Protein AF-0000000084378272 (afdb_homodimer)

pLDDT: mean 93.98, std 12.35, range [33.19, 99.0]

Structure (mmCIF, N/CA/C/O backbone):
data_AF-0000000084378272-model_v1
#
loop_
_entity.id
_entity.type
_entity.pdbx_description
1 polymer 'Acyl-coenzyme A thioesterase THEM4'
#
loop_
_atom_site.group_PDB
_atom_site.id
_atom_site.type_symbol
_atom_site.label_atom_id
_atom_site.label_alt_id
_atom_site.label_comp_id
_atom_site.label_asym_id
_atom_site.label_entity_id
_atom_site.label_seq_id
_atom_site.pdbx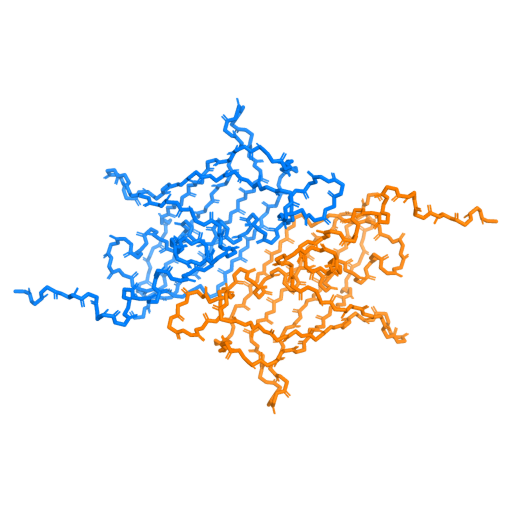_PDB_ins_code
_atom_site.Cartn_x
_atom_site.Cartn_y
_atom_site.Cartn_z
_atom_site.occupancy
_atom_site.B_iso_or_equiv
_atom_site.auth_seq_id
_atom_site.auth_comp_id
_atom_site.auth_asym_id
_atom_site.auth_atom_id
_atom_site.pdbx_PDB_model_num
ATOM 1 N N . MET A 1 1 ? 10.234 32.5 18.344 1 33.19 1 MET A N 1
ATOM 2 C CA . MET A 1 1 ? 9.984 31.062 18.188 1 33.19 1 MET A CA 1
ATOM 3 C C . MET A 1 1 ? 10.438 30.578 16.812 1 33.19 1 MET A C 1
ATOM 5 O O . MET A 1 1 ? 9.969 31.078 15.789 1 33.19 1 MET A O 1
ATOM 9 N N . PRO A 1 2 ? 11.664 30.094 16.578 1 39 2 PRO A N 1
ATOM 10 C CA . PRO A 1 2 ? 12.203 29.953 15.227 1 39 2 PRO A CA 1
ATOM 11 C C . PRO A 1 2 ? 11.242 29.25 14.281 1 39 2 PRO A C 1
ATOM 13 O O . PRO A 1 2 ? 10.477 28.391 14.711 1 39 2 PRO A O 1
ATOM 16 N N . GLU A 1 3 ? 10.594 29.844 13.367 1 40.62 3 GLU A N 1
ATOM 17 C CA . GLU A 1 3 ? 9.734 29.328 12.297 1 40.62 3 GLU A CA 1
ATOM 18 C C . GLU A 1 3 ? 10.297 28.031 11.711 1 40.62 3 GLU A C 1
ATOM 20 O O . GLU A 1 3 ? 11.43 28 11.227 1 40.62 3 GLU A O 1
ATOM 25 N N . GLN A 1 4 ? 10.242 26.859 12.375 1 45.69 4 GLN A N 1
ATOM 26 C CA . GLN A 1 4 ? 10.703 25.562 11.891 1 45.69 4 GLN A CA 1
ATOM 27 C C . GLN A 1 4 ? 10.5 25.438 10.383 1 45.69 4 GLN A C 1
ATOM 29 O O . GLN A 1 4 ? 9.383 25.156 9.93 1 45.69 4 GLN A O 1
ATOM 34 N N . THR A 1 5 ? 10.953 26.328 9.648 1 49.53 5 THR A N 1
ATOM 35 C CA . THR A 1 5 ? 10.93 26.375 8.188 1 49.53 5 THR A CA 1
ATOM 36 C C . THR A 1 5 ? 11.344 25.031 7.598 1 49.53 5 THR A C 1
ATOM 38 O O . THR A 1 5 ? 12.391 24.484 7.961 1 49.53 5 THR A O 1
ATOM 41 N N . SER A 1 6 ? 10.43 24.203 7.238 1 62.03 6 SER A N 1
ATOM 42 C CA . SER A 1 6 ? 10.828 23.016 6.48 1 62.03 6 SER A CA 1
ATOM 43 C C . SER A 1 6 ? 12.016 23.312 5.574 1 62.03 6 SER A C 1
ATOM 45 O O . SER A 1 6 ? 12.039 24.344 4.891 1 62.03 6 SER A O 1
ATOM 47 N N . SER A 1 7 ? 13.281 22.766 5.895 1 66.19 7 SER A N 1
ATOM 48 C CA . SER A 1 7 ? 14.438 22.906 5.016 1 66.19 7 SER A CA 1
ATOM 49 C C . SER A 1 7 ? 14.047 22.734 3.553 1 66.19 7 SER A C 1
ATOM 51 O O . SER A 1 7 ? 13.023 22.109 3.248 1 66.19 7 SER A O 1
ATOM 53 N N . ALA A 1 8 ? 14.516 23.594 2.631 1 66.75 8 ALA A N 1
ATOM 54 C CA . ALA A 1 8 ? 14.344 23.438 1.189 1 66.75 8 ALA A CA 1
ATOM 55 C C . ALA A 1 8 ? 14.328 21.953 0.801 1 66.75 8 ALA A C 1
ATOM 57 O O . ALA A 1 8 ? 13.578 21.547 -0.088 1 66.75 8 ALA A O 1
ATOM 58 N N . GLU A 1 9 ? 15.062 21.25 1.537 1 70.06 9 GLU A N 1
ATOM 59 C CA . GLU A 1 9 ? 15.164 19.812 1.259 1 70.06 9 GLU A CA 1
ATOM 60 C C . GLU A 1 9 ? 13.883 19.094 1.645 1 70.06 9 GLU A C 1
ATOM 62 O O . GLU A 1 9 ? 13.43 18.188 0.93 1 70.06 9 GLU A O 1
ATOM 67 N N . GLU A 1 10 ? 13.305 19.531 2.697 1 72.25 10 GLU A N 1
ATOM 68 C CA . GLU A 1 10 ? 12.062 18.906 3.15 1 72.25 10 GLU A CA 1
ATOM 69 C C . GLU A 1 10 ? 10.914 19.234 2.205 1 72.25 10 GLU A C 1
ATOM 71 O O . GLU A 1 10 ? 10.094 18.359 1.898 1 72.25 10 GLU A O 1
ATOM 76 N N . ILE A 1 11 ? 10.922 20.391 1.736 1 72.31 11 ILE A N 1
ATOM 77 C CA . ILE A 1 11 ? 9.891 20.828 0.802 1 72.31 11 ILE A CA 1
ATOM 78 C C . ILE A 1 11 ? 10.008 20.031 -0.497 1 72.31 11 ILE A C 1
ATOM 80 O O . ILE A 1 11 ? 9 19.562 -1.034 1 72.31 11 ILE A O 1
ATOM 84 N N . GLU A 1 12 ? 11.211 19.953 -0.945 1 75.81 12 GLU A N 1
ATOM 85 C CA . GLU A 1 12 ? 11.438 19.219 -2.182 1 75.81 12 GLU A CA 1
ATOM 86 C C . GLU A 1 12 ? 11.031 17.75 -2.029 1 75.81 12 GLU A C 1
ATOM 88 O O . GLU A 1 12 ? 10.453 17.156 -2.945 1 75.81 12 GLU A O 1
ATOM 93 N N . ALA A 1 13 ? 11.32 17.297 -0.836 1 73.69 13 ALA A N 1
ATOM 94 C CA . ALA A 1 13 ? 11.008 15.883 -0.598 1 73.69 13 ALA A CA 1
ATOM 95 C C . ALA A 1 13 ? 9.5 15.641 -0.64 1 73.69 13 ALA A C 1
ATOM 97 O O . ALA A 1 13 ? 9.039 14.672 -1.242 1 73.69 13 ALA A O 1
ATOM 98 N N . VAL A 1 14 ? 8.797 16.516 -0.132 1 82.38 14 VAL A N 1
ATOM 99 C CA . VAL A 1 14 ? 7.348 16.359 -0.07 1 82.38 14 VAL A CA 1
ATOM 100 C C . VAL A 1 14 ? 6.742 16.562 -1.459 1 82.38 14 VAL A C 1
ATOM 102 O O . VAL A 1 14 ? 5.742 15.93 -1.807 1 82.38 14 VAL A O 1
ATOM 105 N N . ARG A 1 15 ? 7.418 17.297 -2.293 1 92.19 15 ARG A N 1
ATOM 106 C CA . ARG A 1 15 ? 6.898 17.609 -3.617 1 92.19 15 ARG A CA 1
ATOM 107 C C . ARG A 1 15 ? 6.992 16.406 -4.551 1 92.19 15 ARG A C 1
ATOM 109 O O . ARG A 1 15 ? 6.336 16.375 -5.594 1 92.19 15 ARG A O 1
ATOM 116 N N . HIS A 1 16 ? 7.777 15.422 -4.195 1 95.06 16 HIS A N 1
ATOM 117 C CA . HIS A 1 16 ? 7.957 14.266 -5.062 1 95.06 16 HIS A CA 1
ATOM 118 C C . HIS A 1 16 ? 7.387 13 -4.422 1 95.06 16 HIS A C 1
ATOM 120 O O . HIS A 1 16 ? 7.527 11.906 -4.969 1 95.06 16 HIS A O 1
ATOM 126 N N . CYS A 1 17 ? 6.746 13.203 -3.295 1 97.12 17 CYS A N 1
ATOM 127 C CA . CYS A 1 17 ? 6.117 12.055 -2.645 1 97.12 17 CYS A CA 1
ATOM 128 C C . CYS A 1 17 ? 5.188 11.328 -3.607 1 97.12 17 CYS A C 1
ATOM 130 O O . CYS A 1 17 ? 4.406 11.961 -4.32 1 97.12 17 CYS A O 1
ATOM 132 N N . PHE A 1 18 ? 5.223 10.047 -3.586 1 98.31 18 PHE A N 1
ATOM 133 C CA . PHE A 1 18 ? 4.398 9.25 -4.488 1 98.31 18 PHE A CA 1
ATOM 134 C C . PHE A 1 18 ? 2.916 9.516 -4.238 1 98.31 18 PHE A C 1
ATOM 136 O O . PHE A 1 18 ? 2.123 9.562 -5.184 1 98.31 18 PHE A O 1
ATOM 143 N N . ALA A 1 19 ? 2.492 9.695 -2.992 1 98.31 19 ALA A N 1
ATOM 144 C CA . ALA A 1 19 ? 1.078 9.789 -2.637 1 98.31 19 ALA A CA 1
ATOM 145 C C . ALA A 1 19 ? 0.547 11.203 -2.885 1 98.31 19 ALA A C 1
ATOM 147 O O . ALA A 1 19 ? -0.477 11.375 -3.549 1 98.31 19 ALA A O 1
ATOM 148 N N . CYS A 1 20 ? 1.303 12.219 -2.469 1 97.56 20 CYS A N 1
ATOM 149 C CA . CYS A 1 20 ? 0.703 13.547 -2.457 1 97.56 20 CYS A CA 1
ATOM 150 C C . CYS A 1 20 ? 1.562 14.539 -3.23 1 97.56 20 CYS A C 1
ATOM 152 O O . CYS A 1 20 ? 1.152 15.68 -3.451 1 97.56 20 CYS A O 1
ATOM 154 N N . GLY A 1 21 ? 2.725 14.148 -3.668 1 96.81 21 GLY A N 1
ATOM 155 C CA . GLY A 1 21 ? 3.627 15.078 -4.324 1 96.81 21 GLY A CA 1
ATOM 156 C C . GLY A 1 21 ? 3.107 15.57 -5.66 1 96.81 21 GLY A C 1
ATOM 157 O O . GLY A 1 21 ? 2.816 14.773 -6.551 1 96.81 21 GLY A O 1
ATOM 158 N N . VAL A 1 22 ? 3.121 16.828 -5.816 1 95.75 22 VAL A N 1
ATOM 159 C CA . VAL A 1 22 ? 2.535 17.438 -7.008 1 95.75 22 VAL A CA 1
ATOM 160 C C . VAL A 1 22 ? 3.48 17.266 -8.195 1 95.75 22 VAL A C 1
ATOM 162 O O . VAL A 1 22 ? 3.047 17.297 -9.352 1 95.75 22 VAL A O 1
ATOM 165 N N . ASP A 1 23 ? 4.738 17 -7.945 1 96.31 23 ASP A N 1
ATOM 166 C CA . ASP A 1 23 ? 5.73 16.953 -9.016 1 96.31 23 ASP A CA 1
ATOM 167 C C . ASP A 1 23 ? 6.109 15.508 -9.352 1 96.31 23 ASP A C 1
ATOM 169 O O . ASP A 1 23 ? 6.93 15.266 -10.234 1 96.31 23 ASP A O 1
ATOM 173 N N . ASN A 1 24 ? 5.551 14.555 -8.68 1 97.69 24 ASN A N 1
ATOM 174 C CA . ASN A 1 24 ? 5.801 13.156 -9.008 1 97.69 24 ASN A CA 1
ATOM 175 C C . ASN A 1 24 ? 5.082 12.75 -10.289 1 97.69 24 ASN A C 1
ATOM 177 O O . ASN A 1 24 ? 3.854 12.781 -10.359 1 97.69 24 ASN A O 1
ATOM 181 N N . PRO A 1 25 ? 5.766 12.281 -11.281 1 97.5 25 PRO A N 1
ATOM 182 C CA . PRO A 1 25 ? 5.117 12.062 -12.578 1 97.5 25 PRO A CA 1
ATOM 183 C C . PRO A 1 25 ? 4.133 10.898 -12.555 1 97.5 25 PRO A C 1
ATOM 185 O O . PRO A 1 25 ? 3.232 10.828 -13.398 1 97.5 25 PRO A O 1
ATOM 188 N N . ILE A 1 26 ? 4.297 10.078 -11.625 1 98.12 26 ILE A N 1
ATOM 189 C CA . ILE A 1 26 ? 3.412 8.922 -11.617 1 98.12 26 ILE A CA 1
ATOM 190 C C . ILE A 1 26 ? 2.635 8.875 -10.297 1 98.12 26 ILE A C 1
ATOM 192 O O . ILE A 1 26 ? 2.053 7.844 -9.953 1 98.12 26 ILE A O 1
ATOM 196 N N . GLY A 1 27 ? 2.732 9.922 -9.5 1 98.38 27 GLY A N 1
ATOM 197 C CA . GLY A 1 27 ? 2.154 9.938 -8.164 1 98.38 27 GLY A CA 1
ATOM 198 C C . GLY A 1 27 ? 0.638 9.977 -8.172 1 98.38 27 GLY A C 1
ATOM 199 O O . GLY A 1 27 ? 0.021 10.141 -9.227 1 98.38 27 GLY A O 1
ATOM 200 N N . LEU A 1 28 ? 0.062 9.836 -7 1 98.69 28 LEU A N 1
ATOM 201 C CA . LEU A 1 28 ? -1.387 9.875 -6.832 1 98.69 28 LEU A CA 1
ATOM 202 C C . LEU A 1 28 ? -1.886 11.312 -6.73 1 98.69 28 LEU A C 1
ATOM 204 O O . LEU A 1 28 ? -3.072 11.578 -6.93 1 98.69 28 LEU A O 1
ATOM 208 N N . HIS A 1 29 ? -1.069 12.234 -6.297 1 98.44 29 HIS A N 1
ATOM 209 C CA . HIS A 1 29 ? -1.346 13.664 -6.254 1 98.44 29 HIS A CA 1
ATOM 210 C C . HIS A 1 29 ? -2.568 13.961 -5.395 1 98.44 29 HIS A C 1
ATOM 212 O O . HIS A 1 29 ? -3.414 14.781 -5.77 1 98.44 29 HIS A O 1
ATOM 218 N N . ILE A 1 30 ? -2.621 13.305 -4.223 1 98.69 30 ILE A N 1
ATOM 219 C CA . ILE A 1 30 ? -3.777 13.492 -3.354 1 98.69 30 ILE A CA 1
ATOM 220 C C . ILE A 1 30 ? -3.596 14.758 -2.516 1 98.69 30 ILE A C 1
ATOM 222 O O . ILE A 1 30 ? -2.639 14.859 -1.744 1 98.69 30 ILE A O 1
ATOM 226 N N . PRO A 1 31 ? -4.5 15.656 -2.604 1 98.12 31 PRO A N 1
ATOM 227 C CA . PRO A 1 31 ? -4.461 16.812 -1.716 1 98.12 31 PRO A CA 1
ATOM 228 C C . PRO A 1 31 ? -5.047 16.531 -0.336 1 98.12 31 PRO A C 1
ATOM 230 O O . PRO A 1 31 ? -6.16 16 -0.233 1 98.12 31 PRO A O 1
ATOM 233 N N . PHE A 1 32 ? -4.293 16.828 0.698 1 98.25 32 PHE A N 1
ATOM 234 C CA . PHE A 1 32 ? -4.777 16.609 2.055 1 98.25 32 PHE A CA 1
ATOM 235 C C . PHE A 1 32 ? -4.953 17.938 2.791 1 98.25 32 PHE A C 1
ATOM 237 O O . PHE A 1 32 ? -4.219 18.891 2.543 1 98.25 32 PHE A O 1
ATOM 244 N N . ALA A 1 33 ? -5.93 17.922 3.678 1 98.62 33 ALA A N 1
ATOM 245 C CA . ALA A 1 33 ? -6.176 19.094 4.504 1 98.62 33 ALA A CA 1
ATOM 246 C C . ALA A 1 33 ? -6.715 18.703 5.875 1 98.62 33 ALA A C 1
ATOM 248 O O . ALA A 1 33 ? -7.375 17.672 6.016 1 98.62 33 ALA A O 1
ATOM 249 N N . LEU A 1 34 ? -6.516 19.562 6.82 1 98.31 34 LEU A N 1
ATOM 250 C CA . LEU A 1 34 ? -7.07 19.391 8.156 1 98.31 34 LEU A CA 1
ATOM 251 C C . LEU A 1 34 ? -8.359 20.188 8.32 1 98.31 34 LEU A C 1
ATOM 253 O O . LEU A 1 34 ? -8.492 21.281 7.766 1 98.31 34 LEU A O 1
ATOM 257 N N . ASP A 1 35 ? -9.211 19.594 9.094 1 97.06 35 ASP A N 1
ATOM 258 C CA . ASP A 1 35 ? -10.391 20.359 9.461 1 97.06 35 ASP A CA 1
ATOM 259 C C . ASP A 1 35 ? -10.25 20.953 10.859 1 97.06 35 ASP A C 1
ATOM 261 O O . ASP A 1 35 ? -9.164 20.922 11.438 1 97.06 35 ASP A O 1
ATOM 265 N N . ALA A 1 36 ? -11.312 21.547 11.344 1 95.56 36 ALA A N 1
ATOM 266 C CA . ALA A 1 36 ? -11.273 22.266 12.609 1 95.56 36 ALA A CA 1
ATOM 267 C C . ALA A 1 36 ? -11.062 21.312 13.781 1 95.56 36 ALA A C 1
ATOM 269 O O . ALA A 1 36 ? -10.625 21.719 14.859 1 95.56 36 ALA A O 1
ATOM 270 N N . ASP A 1 37 ? -11.359 20.047 13.586 1 96 37 ASP A N 1
ATOM 271 C CA . ASP A 1 37 ? -11.227 19.031 14.641 1 96 37 ASP A CA 1
ATOM 272 C C . ASP A 1 37 ? -9.945 18.234 14.469 1 96 37 ASP A C 1
ATOM 274 O O . ASP A 1 37 ? -9.797 17.156 15.055 1 96 37 ASP A O 1
ATOM 278 N N . ASP A 1 38 ? -9.078 18.656 13.602 1 96.19 38 ASP A N 1
ATOM 279 C CA . ASP A 1 38 ? -7.766 18.062 13.359 1 96.19 38 ASP A CA 1
ATOM 280 C C . ASP A 1 38 ? -7.902 16.688 12.711 1 96.19 38 ASP A C 1
ATOM 282 O O . ASP A 1 38 ? -7.082 15.797 12.945 1 96.19 38 ASP A O 1
ATOM 286 N N . ARG A 1 39 ? -8.945 16.531 12.062 1 98.56 39 ARG A N 1
ATOM 287 C CA . ARG A 1 39 ? -9.078 15.383 11.164 1 98.56 39 ARG A CA 1
ATOM 288 C C . ARG A 1 39 ? -8.578 15.727 9.766 1 98.56 39 ARG A C 1
ATOM 290 O O . ARG A 1 39 ? -8.797 16.844 9.281 1 98.56 39 ARG A O 1
ATOM 297 N N . CYS A 1 40 ? -7.891 14.766 9.188 1 98.88 40 CYS A N 1
ATOM 298 C CA . CYS A 1 40 ? -7.34 14.984 7.859 1 98.88 40 CYS A CA 1
ATOM 299 C C . CYS A 1 40 ? -8.203 14.328 6.793 1 98.88 40 CYS A C 1
ATOM 301 O O . CYS A 1 40 ? -8.664 13.195 6.969 1 98.88 40 CYS A O 1
ATOM 303 N N . SER A 1 41 ? -8.43 15.016 5.734 1 98.88 41 SER A N 1
ATOM 304 C CA . SER A 1 41 ? -9.227 14.461 4.645 1 98.88 41 SER A CA 1
ATOM 305 C C . SER A 1 41 ? -8.539 14.648 3.301 1 98.88 41 SER A C 1
ATOM 307 O O . SER A 1 41 ? -7.613 15.461 3.178 1 98.88 41 SER A O 1
ATOM 309 N N . GLY A 1 42 ? -8.914 13.867 2.311 1 98.81 42 GLY A N 1
ATOM 310 C CA . GLY A 1 42 ? -8.5 13.93 0.921 1 98.81 42 GLY A CA 1
ATOM 311 C C . GLY A 1 42 ? -9.484 13.289 -0.032 1 98.81 42 GLY A C 1
ATOM 312 O O . GLY A 1 42 ? -10.398 12.586 0.399 1 98.81 42 GLY A O 1
ATOM 313 N N . ILE A 1 43 ? -9.328 13.609 -1.271 1 98.94 43 ILE A N 1
ATOM 314 C CA . ILE A 1 43 ? -10.141 13.039 -2.338 1 98.94 43 ILE A CA 1
ATOM 315 C C . ILE A 1 43 ? -9.234 12.43 -3.406 1 98.94 43 ILE A C 1
ATOM 317 O O . ILE A 1 43 ? -8.219 13.016 -3.777 1 98.94 43 ILE A O 1
ATOM 321 N N . PHE A 1 44 ? -9.641 11.281 -3.918 1 98.94 44 PHE A N 1
ATOM 322 C CA . PHE A 1 44 ? -8.805 10.578 -4.887 1 98.94 44 PHE A CA 1
ATOM 323 C C . PHE A 1 44 ? -9.664 9.82 -5.891 1 98.94 44 PHE A C 1
ATOM 325 O O . PHE A 1 44 ? -10.641 9.172 -5.512 1 98.94 44 PHE A O 1
ATOM 332 N N . THR A 1 45 ? -9.336 9.961 -7.133 1 98.94 45 THR A N 1
ATOM 333 C CA . THR A 1 45 ? -9.938 9.172 -8.203 1 98.94 45 THR A CA 1
ATOM 334 C C . THR A 1 45 ? -8.875 8.336 -8.922 1 98.94 45 THR A C 1
ATOM 336 O O . THR A 1 45 ? -8.047 8.875 -9.656 1 98.94 45 THR A O 1
ATOM 339 N N . PRO A 1 46 ? -8.93 7.051 -8.648 1 98.75 46 PRO A N 1
ATOM 340 C CA . PRO A 1 46 ? -7.969 6.203 -9.352 1 98.75 46 PRO A CA 1
ATOM 341 C C . PRO A 1 46 ? -8.227 6.152 -10.859 1 98.75 46 PRO A C 1
ATOM 343 O O . PRO A 1 46 ? -9.367 6.309 -11.305 1 98.75 46 PRO A O 1
ATOM 346 N N . ASN A 1 47 ? -7.176 5.949 -11.594 1 98.12 47 ASN A N 1
ATOM 347 C CA . ASN A 1 47 ? -7.281 5.793 -13.039 1 98.12 47 ASN A CA 1
ATOM 348 C C . ASN A 1 47 ? -6.887 4.387 -13.484 1 98.12 47 ASN A C 1
ATOM 350 O O . ASN A 1 47 ? -6.645 3.514 -12.648 1 98.12 47 ASN A O 1
ATOM 354 N N . ALA A 1 48 ? -6.801 4.168 -14.758 1 96.75 48 ALA A N 1
ATOM 355 C CA . ALA A 1 48 ? -6.648 2.832 -15.328 1 96.75 48 ALA A CA 1
ATOM 356 C C . ALA A 1 48 ? -5.289 2.238 -14.977 1 96.75 48 ALA A C 1
ATOM 358 O O . ALA A 1 48 ? -5.113 1.019 -14.992 1 96.75 48 ALA A O 1
ATOM 359 N N . ASN A 1 49 ? -4.316 3.066 -14.695 1 97.56 49 ASN A N 1
ATOM 360 C CA . ASN A 1 49 ? -2.98 2.578 -14.375 1 97.56 49 ASN A CA 1
ATOM 361 C C . ASN A 1 49 ? -2.891 2.082 -12.93 1 97.56 49 ASN A C 1
ATOM 363 O O . ASN A 1 49 ? -1.886 1.49 -12.539 1 97.56 49 ASN A O 1
ATOM 367 N N . HIS A 1 50 ? -3.926 2.316 -12.141 1 98.44 50 HIS A N 1
ATOM 368 C CA . HIS A 1 50 ? -3.941 1.933 -10.734 1 98.44 50 HIS A CA 1
ATOM 369 C C . HIS A 1 50 ? -4.625 0.583 -10.539 1 98.44 50 HIS A C 1
ATOM 371 O O . HIS A 1 50 ? -4.93 0.194 -9.414 1 98.44 50 HIS A O 1
ATOM 377 N N . VAL A 1 51 ? -4.812 -0.181 -11.594 1 96.81 51 VAL A N 1
ATOM 378 C CA . VAL A 1 51 ? -5.625 -1.392 -11.594 1 96.81 51 VAL A CA 1
ATOM 379 C C . VAL A 1 51 ? -4.832 -2.547 -10.992 1 96.81 51 VAL A C 1
ATOM 381 O O . VAL A 1 51 ? -3.611 -2.621 -11.148 1 96.81 51 VAL A O 1
ATOM 384 N N . GLY A 1 52 ? -5.559 -3.441 -10.219 1 94.12 52 GLY A N 1
ATOM 385 C CA . GLY A 1 52 ? -5.051 -4.73 -9.773 1 94.12 52 GLY A CA 1
ATOM 386 C C . GLY A 1 52 ? -5.547 -5.887 -10.625 1 94.12 52 GLY A C 1
ATOM 387 O O . GLY A 1 52 ? -4.75 -6.594 -11.25 1 94.12 52 GLY A O 1
ATOM 388 N N . TYR A 1 53 ? -6.922 -5.988 -10.609 1 87.06 53 TYR A N 1
ATOM 389 C CA . TYR A 1 53 ? -7.582 -7.035 -11.383 1 87.06 53 TYR A CA 1
ATOM 390 C C . TYR A 1 53 ? -8.922 -6.551 -11.922 1 87.06 53 TYR A C 1
ATOM 392 O O . TYR A 1 53 ? -9.664 -5.848 -11.219 1 87.06 53 TYR A O 1
ATOM 400 N N . GLN A 1 54 ? -9.25 -6.992 -13.156 1 84 54 GLN A N 1
ATOM 401 C CA . GLN A 1 54 ? -10.57 -6.828 -13.75 1 84 54 GLN A CA 1
ATOM 402 C C . GLN A 1 54 ? -11.125 -5.434 -13.477 1 84 54 GLN A C 1
ATOM 404 O O . GLN A 1 54 ? -12.219 -5.289 -12.93 1 84 54 GLN A O 1
ATOM 409 N N . ASN A 1 55 ? -10.508 -4.332 -13.68 1 92.06 55 ASN A N 1
ATOM 410 C CA . ASN A 1 55 ? -10.945 -2.945 -13.555 1 92.06 55 ASN A CA 1
ATOM 411 C C . ASN A 1 55 ? -11.094 -2.533 -12.094 1 92.06 55 ASN A C 1
ATOM 413 O O . ASN A 1 55 ? -11.789 -1.566 -11.789 1 92.06 55 ASN A O 1
ATOM 417 N N . THR A 1 56 ? -10.672 -3.367 -11.281 1 96.75 56 THR A N 1
ATOM 418 C CA . THR A 1 56 ? -10.648 -3.086 -9.852 1 96.75 56 THR A CA 1
ATOM 419 C C . THR A 1 56 ? -9.305 -2.494 -9.438 1 96.75 56 THR A C 1
ATOM 421 O O . THR A 1 56 ? -8.25 -2.982 -9.859 1 96.75 56 THR A O 1
ATOM 424 N N . VAL A 1 57 ? -9.359 -1.442 -8.648 1 98.31 57 VAL A N 1
ATOM 425 C CA . VAL A 1 57 ? -8.156 -0.75 -8.203 1 98.31 57 VAL A CA 1
ATOM 426 C C . VAL A 1 57 ? -7.324 -1.677 -7.32 1 98.31 57 VAL A C 1
ATOM 428 O O . VAL A 1 57 ? -7.867 -2.387 -6.469 1 98.31 57 VAL A O 1
ATOM 431 N N . HIS A 1 58 ? -6.043 -1.694 -7.547 1 98.56 58 HIS A N 1
ATOM 432 C CA . HIS A 1 58 ? -5.145 -2.512 -6.742 1 98.56 58 HIS A CA 1
ATOM 433 C C . HIS A 1 58 ? -5.223 -2.125 -5.266 1 98.56 58 HIS A C 1
ATOM 435 O O . HIS A 1 58 ? -5.188 -0.938 -4.93 1 98.56 58 HIS A O 1
ATOM 441 N N . GLY A 1 59 ? -5.254 -3.041 -4.371 1 98.56 59 GLY A N 1
ATOM 442 C CA . GLY A 1 59 ? -5.316 -2.777 -2.941 1 98.56 59 GLY A CA 1
ATOM 443 C C . GLY A 1 59 ? -4.152 -1.947 -2.438 1 98.56 59 GLY A C 1
ATOM 444 O O . GLY A 1 59 ? -4.289 -1.199 -1.467 1 98.56 59 GLY A O 1
ATOM 445 N N . GLY A 1 60 ? -2.98 -2.098 -3.051 1 98.81 60 GLY A N 1
ATOM 446 C CA . GLY A 1 60 ? -1.815 -1.313 -2.676 1 98.81 60 GLY A CA 1
ATOM 447 C C . GLY A 1 60 ? -2.002 0.176 -2.898 1 98.81 60 GLY A C 1
ATOM 448 O O . GLY A 1 60 ? -1.452 0.993 -2.158 1 98.81 60 GLY A O 1
ATOM 449 N N . ILE A 1 61 ? -2.693 0.552 -3.912 1 98.88 61 ILE A N 1
ATOM 450 C CA . ILE A 1 61 ? -3.002 1.948 -4.203 1 98.88 61 ILE A CA 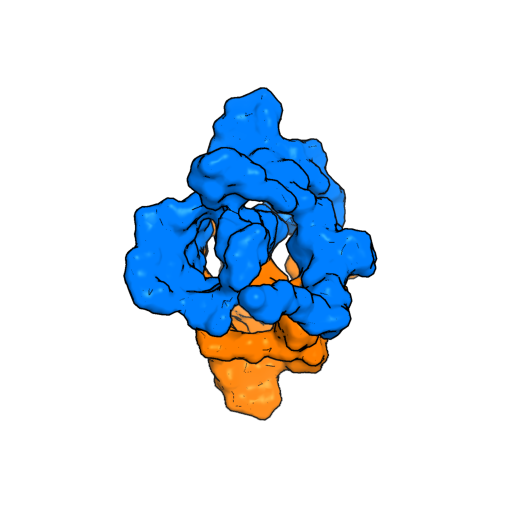1
ATOM 451 C C . ILE A 1 61 ? -3.926 2.508 -3.127 1 98.88 61 ILE A C 1
ATOM 453 O O . ILE A 1 61 ? -3.688 3.598 -2.6 1 98.88 61 ILE A O 1
ATOM 457 N N . ILE A 1 62 ? -4.965 1.739 -2.799 1 98.94 62 ILE A N 1
ATOM 458 C CA . ILE A 1 62 ? -5.91 2.143 -1.763 1 98.94 62 ILE A CA 1
ATOM 459 C C . ILE A 1 62 ? -5.18 2.297 -0.43 1 98.94 62 ILE A C 1
ATOM 461 O O . ILE A 1 62 ? -5.359 3.295 0.271 1 98.94 62 ILE A O 1
ATOM 465 N N . TYR A 1 63 ? -4.328 1.352 -0.113 1 98.94 63 TYR A N 1
ATOM 466 C CA . TYR A 1 63 ? -3.545 1.413 1.116 1 98.94 63 TYR A CA 1
ATOM 467 C C . TYR A 1 63 ? -2.646 2.645 1.13 1 98.94 63 TYR A C 1
ATOM 469 O O . TYR A 1 63 ? -2.529 3.322 2.154 1 98.94 63 TYR A O 1
ATOM 477 N N . THR A 1 64 ? -1.962 2.895 0.056 1 98.94 64 THR A N 1
ATOM 478 C CA . THR A 1 64 ? -1.077 4.051 -0.03 1 98.94 64 THR A CA 1
ATOM 479 C C . THR A 1 64 ? -1.833 5.336 0.298 1 98.94 64 THR A C 1
ATOM 481 O O . THR A 1 64 ? -1.345 6.172 1.061 1 98.94 64 THR A O 1
ATOM 484 N N . ALA A 1 65 ? -3.025 5.496 -0.281 1 98.94 65 ALA A N 1
ATOM 485 C CA . ALA A 1 65 ? -3.855 6.672 -0.018 1 98.94 65 ALA A CA 1
ATOM 486 C C . ALA A 1 65 ? -4.203 6.773 1.464 1 98.94 65 ALA A C 1
ATOM 488 O O . ALA A 1 65 ? -4.109 7.855 2.055 1 98.94 65 ALA A O 1
ATOM 489 N N . LEU A 1 66 ? -4.559 5.645 2.051 1 98.94 66 LEU A N 1
ATOM 490 C CA . LEU A 1 66 ? -4.922 5.609 3.465 1 98.94 66 LEU A CA 1
ATOM 491 C C . LEU A 1 66 ? -3.711 5.91 4.344 1 98.94 66 LEU A C 1
ATOM 493 O O . LEU A 1 66 ? -3.809 6.684 5.301 1 98.94 66 LEU A O 1
ATOM 497 N N . ASP A 1 67 ? -2.605 5.289 4.062 1 98.88 67 ASP A N 1
ATOM 498 C CA . ASP A 1 67 ? -1.37 5.543 4.801 1 98.88 67 ASP A CA 1
ATOM 499 C C . ASP A 1 67 ? -1.042 7.031 4.828 1 98.88 67 ASP A C 1
ATOM 501 O O . ASP A 1 67 ? -0.706 7.582 5.879 1 98.88 67 ASP A O 1
ATOM 505 N N . ASP A 1 68 ? -1.217 7.652 3.691 1 98.56 68 ASP A N 1
ATOM 506 C CA . ASP A 1 68 ? -0.789 9.039 3.576 1 98.56 68 ASP A CA 1
ATOM 507 C C . ASP A 1 68 ? -1.771 9.977 4.277 1 98.56 68 ASP A C 1
ATOM 509 O O . ASP A 1 68 ? -1.363 10.969 4.891 1 98.56 68 ASP A O 1
ATOM 513 N N . VAL A 1 69 ? -3.084 9.734 4.195 1 98.88 69 VAL A N 1
ATOM 514 C CA . VAL A 1 69 ? -4.02 10.594 4.902 1 98.88 69 VAL A CA 1
ATOM 515 C C . VAL A 1 69 ? -3.771 10.508 6.406 1 98.88 69 VAL A C 1
ATOM 517 O O . VAL A 1 69 ? -3.887 11.508 7.121 1 98.88 69 VAL A O 1
ATOM 520 N N . MET A 1 70 ? -3.432 9.312 6.867 1 98.88 70 MET A N 1
ATOM 521 C CA . MET A 1 70 ? -3.143 9.141 8.289 1 98.88 70 MET A CA 1
ATOM 522 C C . MET A 1 70 ? -1.858 9.867 8.672 1 98.88 70 MET A C 1
ATOM 524 O O . MET A 1 70 ? -1.815 10.555 9.695 1 98.88 70 MET A O 1
ATOM 528 N N . ALA A 1 71 ? -0.826 9.711 7.895 1 98.19 71 ALA A N 1
ATOM 529 C CA . ALA A 1 71 ? 0.437 10.398 8.164 1 98.19 71 ALA A CA 1
ATOM 530 C C . ALA A 1 71 ? 0.253 11.906 8.172 1 98.19 71 ALA A C 1
ATOM 532 O O . ALA A 1 71 ? 0.875 12.617 8.969 1 98.19 71 ALA A O 1
ATOM 533 N N . ASN A 1 72 ? -0.608 12.391 7.332 1 97.81 72 ASN A N 1
ATOM 534 C CA . ASN A 1 72 ? -0.772 13.828 7.148 1 97.81 72 ASN A CA 1
ATOM 535 C C . ASN A 1 72 ? -1.53 14.461 8.312 1 97.81 72 ASN A C 1
ATOM 537 O O . ASN A 1 72 ? -1.486 15.672 8.492 1 97.81 72 ASN A O 1
ATOM 541 N N . VAL A 1 73 ? -2.275 13.648 9.109 1 98.44 73 VAL A N 1
ATOM 542 C CA . VAL A 1 73 ? -2.85 14.195 10.328 1 98.44 73 VAL A CA 1
ATOM 543 C C . VAL A 1 73 ? -1.76 14.891 11.148 1 98.44 73 VAL A C 1
ATOM 545 O O . VAL A 1 73 ? -1.972 15.984 11.68 1 98.44 73 VAL A O 1
ATOM 548 N N . MET A 1 74 ? -0.608 14.273 11.219 1 97.5 74 MET A N 1
ATOM 549 C CA . MET A 1 74 ? 0.508 14.812 11.992 1 97.5 74 MET A CA 1
ATOM 550 C C . MET A 1 74 ? 1.34 15.773 11.148 1 97.5 74 MET A C 1
ATOM 552 O O . MET A 1 74 ? 1.678 16.875 11.602 1 97.5 74 MET A O 1
ATOM 556 N N . TYR A 1 75 ? 1.636 15.422 9.961 1 95.69 75 TYR A N 1
ATOM 557 C CA . TYR A 1 75 ? 2.539 16.203 9.117 1 95.69 75 TYR A CA 1
ATOM 558 C C . TYR A 1 75 ? 2.041 17.625 8.969 1 95.69 75 TYR A C 1
ATOM 560 O O . TYR A 1 75 ? 2.828 18.578 9.039 1 95.69 75 TYR A O 1
ATOM 568 N N . LEU A 1 76 ? 0.764 17.781 8.773 1 96.06 76 LEU A N 1
ATOM 569 C CA . LEU A 1 76 ? 0.183 19.109 8.555 1 96.06 76 LEU A CA 1
ATOM 570 C C . LEU A 1 76 ? 0.173 19.922 9.844 1 96.06 76 LEU A C 1
ATOM 572 O O . LEU A 1 76 ? -0.102 21.125 9.828 1 96.06 76 LEU A O 1
ATOM 576 N N . GLN A 1 77 ? 0.512 19.266 10.875 1 95.5 77 GLN A N 1
ATOM 577 C CA . GLN A 1 77 ? 0.714 19.938 12.148 1 95.5 77 GLN A CA 1
ATOM 578 C C . GLN A 1 77 ? 2.199 20.078 12.477 1 95.5 77 GLN A C 1
ATOM 580 O O . GLN A 1 77 ? 2.572 20.281 13.633 1 95.5 77 GLN A O 1
ATOM 585 N N . ASN A 1 78 ? 3.02 19.781 11.5 1 94.19 78 ASN A N 1
ATOM 586 C CA . ASN A 1 78 ? 4.469 19.922 11.586 1 94.19 78 ASN A CA 1
ATOM 587 C C . ASN A 1 78 ? 5.074 18.859 12.508 1 94.19 78 ASN A C 1
ATOM 589 O O . ASN A 1 78 ? 6.023 19.141 13.242 1 94.19 78 ASN A O 1
ATOM 593 N N . ARG A 1 79 ? 4.418 17.797 12.586 1 95.5 79 ARG A N 1
ATOM 594 C CA . ARG A 1 79 ? 4.934 16.641 13.305 1 95.5 79 ARG A CA 1
ATOM 595 C C . ARG A 1 79 ? 5.316 15.516 12.336 1 95.5 79 ARG A C 1
ATOM 597 O O . ARG A 1 79 ? 4.469 15.023 11.594 1 95.5 79 ARG A O 1
ATOM 604 N N . LYS A 1 80 ? 6.551 15.148 12.391 1 93.62 80 LYS A N 1
ATOM 605 C CA . LYS A 1 80 ? 7.039 14.086 11.516 1 93.62 80 LYS A CA 1
ATOM 606 C C . LYS A 1 80 ? 6.938 12.719 12.188 1 93.62 80 LYS A C 1
ATOM 608 O O . LYS A 1 80 ? 7.23 12.586 13.375 1 93.62 80 LYS A O 1
ATOM 613 N N . ALA A 1 81 ? 6.504 11.773 11.438 1 96.31 81 ALA A N 1
ATOM 614 C CA . ALA A 1 81 ? 6.34 10.422 11.977 1 96.31 81 ALA A CA 1
ATOM 615 C C . ALA A 1 81 ? 6.539 9.375 10.883 1 96.31 81 ALA A C 1
ATOM 617 O O . ALA A 1 81 ? 6.395 9.672 9.695 1 96.31 81 ALA A O 1
ATOM 618 N N . HIS A 1 82 ? 6.941 8.227 11.234 1 96.19 82 HIS A N 1
ATOM 619 C CA . HIS A 1 82 ? 6.977 7.074 10.336 1 96.19 82 HIS A CA 1
ATOM 620 C C . HIS A 1 82 ? 5.98 6.008 10.773 1 96.19 82 HIS A C 1
ATOM 622 O O . HIS A 1 82 ? 5.75 5.816 11.969 1 96.19 82 HIS A O 1
ATOM 628 N N . THR A 1 83 ? 5.457 5.41 9.844 1 98.12 83 THR A N 1
ATOM 629 C CA . THR A 1 83 ? 4.57 4.293 10.148 1 98.12 83 THR A CA 1
ATOM 630 C C . THR A 1 83 ? 5.359 3.102 10.672 1 98.12 83 THR A C 1
ATOM 632 O O . THR A 1 83 ? 6.293 2.627 10.023 1 98.12 83 THR A O 1
ATOM 635 N N . ALA A 1 84 ? 4.988 2.619 11.828 1 98.69 84 ALA A N 1
ATOM 636 C CA . ALA A 1 84 ? 5.609 1.42 12.391 1 98.69 84 ALA A CA 1
ATOM 637 C C . ALA A 1 84 ? 4.832 0.167 11.992 1 98.69 84 ALA A C 1
ATOM 639 O O . ALA A 1 84 ? 5.426 -0.827 11.562 1 98.69 84 ALA A O 1
ATOM 640 N N . ARG A 1 85 ? 3.535 0.251 12.141 1 98.75 85 ARG A N 1
ATOM 641 C CA . ARG A 1 85 ? 2.641 -0.85 11.805 1 98.75 85 ARG A CA 1
ATOM 642 C C . ARG A 1 85 ? 1.293 -0.33 11.312 1 98.75 85 ARG A C 1
ATOM 644 O O . ARG A 1 85 ? 0.837 0.731 11.75 1 98.75 85 ARG A O 1
ATOM 651 N N . CYS A 1 86 ? 0.669 -1.064 10.477 1 98.94 86 CYS A N 1
ATOM 652 C CA . CYS A 1 86 ? -0.655 -0.709 9.977 1 98.94 86 CYS A CA 1
ATOM 653 C C . CYS A 1 86 ? -1.443 -1.953 9.586 1 98.94 86 CYS A C 1
ATOM 655 O O . CYS A 1 86 ? -0.922 -2.836 8.906 1 98.94 86 CYS A O 1
ATOM 657 N N . GLU A 1 87 ? -2.633 -2.035 10.047 1 98.94 87 GLU A N 1
ATOM 658 C CA . GLU A 1 87 ? -3.574 -3.047 9.586 1 98.94 87 GLU A CA 1
ATOM 659 C C . GLU A 1 87 ? -4.629 -2.438 8.664 1 98.94 87 GLU A C 1
ATOM 661 O O . GLU A 1 87 ? -5.305 -1.478 9.031 1 98.94 87 GLU A O 1
ATOM 666 N N . VAL A 1 88 ? -4.723 -2.957 7.5 1 98.94 88 VAL A N 1
ATOM 667 C CA . VAL A 1 88 ? -5.754 -2.535 6.559 1 98.94 88 VAL A CA 1
ATOM 668 C C . VAL A 1 88 ? -6.793 -3.641 6.402 1 98.94 88 VAL A C 1
ATOM 670 O O . VAL A 1 88 ? -6.449 -4.824 6.352 1 98.94 88 VAL A O 1
ATOM 673 N N . ARG A 1 89 ? -8 -3.258 6.383 1 98.94 89 ARG A N 1
ATOM 674 C CA . ARG A 1 89 ? -9.133 -4.125 6.07 1 98.94 89 ARG A CA 1
ATOM 675 C C . ARG A 1 89 ? -9.867 -3.637 4.828 1 98.94 89 ARG A C 1
ATOM 677 O O . ARG A 1 89 ? -10.273 -2.475 4.754 1 98.94 89 ARG A O 1
ATOM 684 N N . TYR A 1 90 ? -9.977 -4.52 3.896 1 98.88 90 TYR A N 1
ATOM 685 C CA . TYR A 1 90 ? -10.734 -4.215 2.688 1 98.88 90 TYR A CA 1
ATOM 686 C C . TYR A 1 90 ? -12.172 -4.707 2.807 1 98.88 90 TYR A C 1
ATOM 688 O O . TYR A 1 90 ? -12.406 -5.875 3.121 1 98.88 90 TYR A O 1
ATOM 696 N N . ARG A 1 91 ? -13.109 -3.787 2.465 1 98.88 91 ARG A N 1
ATOM 697 C CA . ARG A 1 91 ? -14.516 -4.102 2.697 1 98.88 91 ARG A CA 1
ATOM 698 C C . ARG A 1 91 ? -15.258 -4.277 1.38 1 98.88 91 ARG A C 1
ATOM 700 O O . ARG A 1 91 ? -16.062 -5.195 1.235 1 98.88 91 ARG A O 1
ATOM 707 N N . HIS A 1 92 ? -15.094 -3.4 0.422 1 98.69 92 HIS A N 1
ATOM 708 C CA . HIS A 1 92 ? -15.688 -3.455 -0.907 1 98.69 92 HIS A CA 1
ATOM 709 C C . HIS A 1 92 ? -14.664 -3.121 -1.986 1 98.69 92 HIS A C 1
ATOM 711 O O . HIS A 1 92 ? -13.727 -2.359 -1.744 1 98.69 92 HIS A O 1
ATOM 717 N N . PRO A 1 93 ? -14.844 -3.742 -3.145 1 98.12 93 PRO A N 1
ATOM 718 C CA . PRO A 1 93 ? -13.93 -3.379 -4.234 1 98.12 93 PRO A CA 1
ATOM 719 C C . PRO A 1 93 ? -14.125 -1.94 -4.707 1 98.12 93 PRO A C 1
ATOM 721 O O . PRO A 1 93 ? -15.227 -1.4 -4.617 1 98.12 93 PRO A O 1
ATOM 724 N N . LEU A 1 94 ? -13.078 -1.276 -5.094 1 98.69 94 LEU A N 1
ATOM 725 C CA . LEU A 1 94 ? -13.102 0.036 -5.73 1 98.69 94 LEU A CA 1
ATOM 726 C C . LEU A 1 94 ? -12.844 -0.081 -7.227 1 98.69 94 LEU A C 1
ATOM 728 O O . LEU A 1 94 ? -11.797 -0.587 -7.645 1 98.69 94 LEU A O 1
ATOM 732 N N . LYS A 1 95 ? -13.742 0.35 -8.031 1 98.19 95 LYS A N 1
ATOM 733 C CA . LYS A 1 95 ? -13.555 0.3 -9.477 1 98.19 95 LYS A CA 1
ATOM 734 C C . LYS A 1 95 ? -12.75 1.5 -9.969 1 98.19 95 LYS A C 1
ATOM 736 O O . LYS A 1 95 ? -12.828 2.588 -9.391 1 98.19 95 LYS A O 1
ATOM 741 N N . VAL A 1 96 ? -12.031 1.222 -11.016 1 97.69 96 VAL A N 1
ATOM 742 C CA . VAL A 1 96 ? -11.32 2.316 -11.664 1 97.69 96 VAL A CA 1
ATOM 743 C C . VAL A 1 96 ? -12.305 3.428 -12.031 1 97.69 96 VAL A C 1
ATOM 745 O O . VAL A 1 96 ? -13.398 3.156 -12.516 1 97.69 96 VAL A O 1
ATOM 748 N N . GLY A 1 97 ? -11.93 4.652 -11.664 1 98.5 97 GLY A N 1
ATOM 749 C CA . GLY A 1 97 ? -12.773 5.785 -12.008 1 98.5 97 GLY A CA 1
ATOM 750 C C . GLY A 1 97 ? -13.703 6.199 -10.883 1 98.5 97 GLY A C 1
ATOM 751 O O . GLY A 1 97 ? -14.289 7.281 -10.922 1 98.5 97 GLY A O 1
ATOM 752 N N . GLU A 1 98 ? -13.875 5.391 -9.891 1 98.75 98 GLU A N 1
ATOM 753 C CA . GLU A 1 98 ? -14.711 5.762 -8.758 1 98.75 98 GLU A CA 1
ATOM 754 C C . GLU A 1 98 ? -13.938 6.621 -7.762 1 98.75 98 GLU A C 1
ATOM 756 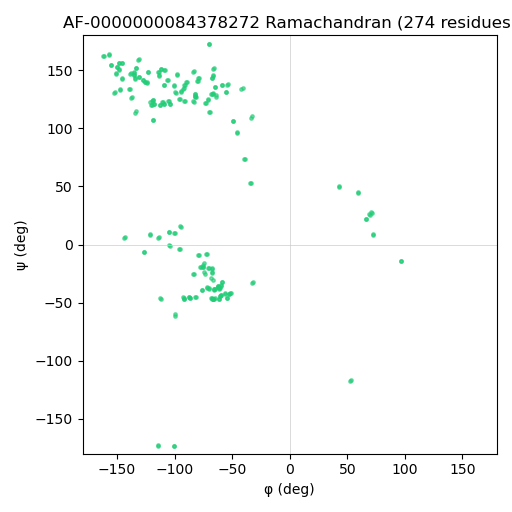O O . GLU A 1 98 ? -12.867 6.234 -7.297 1 98.75 98 GLU A O 1
ATOM 761 N N . THR A 1 99 ? -14.531 7.727 -7.445 1 98.94 99 THR A N 1
ATOM 762 C CA . THR A 1 99 ? -13.891 8.656 -6.516 1 98.94 99 THR A CA 1
ATOM 763 C C . THR A 1 99 ? -14.102 8.203 -5.07 1 98.94 99 THR A C 1
ATOM 765 O O . THR A 1 99 ? -15.195 7.777 -4.699 1 98.94 99 THR A O 1
ATOM 768 N N . ILE A 1 100 ? -13.031 8.359 -4.25 1 98.94 100 ILE A N 1
ATOM 769 C CA . ILE A 1 100 ? -13.148 8.047 -2.83 1 98.94 100 ILE A CA 1
ATOM 770 C C . ILE A 1 100 ? -12.773 9.266 -1.995 1 98.94 100 ILE A C 1
ATOM 772 O O . ILE A 1 100 ? -11.969 10.102 -2.422 1 98.94 100 ILE A O 1
ATOM 776 N N . GLU A 1 101 ? -13.414 9.344 -0.855 1 98.94 101 GLU A N 1
ATOM 777 C CA . GLU A 1 101 ? -13.047 10.266 0.218 1 98.94 101 GLU A CA 1
ATOM 778 C C . GLU A 1 101 ? -12.227 9.555 1.295 1 98.94 101 GLU A C 1
ATOM 780 O O . GLU A 1 101 ? -12.586 8.461 1.735 1 98.94 101 GLU A O 1
ATOM 785 N N . LEU A 1 102 ? -11.172 10.188 1.598 1 98.94 102 LEU A N 1
ATOM 786 C CA . LEU A 1 102 ? -10.273 9.68 2.629 1 98.94 102 LEU A CA 1
ATOM 787 C C . LEU A 1 102 ? -10.406 10.5 3.912 1 98.94 102 LEU A C 1
ATOM 789 O O . LEU A 1 102 ? -10.57 11.719 3.861 1 98.94 102 LEU A O 1
ATOM 793 N N . LEU A 1 103 ? -10.344 9.781 5 1 98.94 103 LEU A N 1
ATOM 794 C CA . LEU A 1 103 ? -10.367 10.438 6.301 1 98.94 103 LEU A CA 1
ATOM 795 C C . LEU A 1 103 ? -9.375 9.781 7.258 1 98.94 103 LEU A C 1
ATOM 797 O O . LEU A 1 103 ? -9.289 8.555 7.32 1 98.94 103 LEU A O 1
ATOM 801 N N . GLY A 1 104 ? -8.617 10.547 7.938 1 98.94 104 GLY A N 1
ATOM 802 C CA . GLY A 1 104 ? -7.707 10.102 8.984 1 98.94 104 GLY A CA 1
ATOM 803 C C . GLY A 1 104 ? -7.828 10.906 10.266 1 98.94 104 GLY A C 1
ATOM 804 O O . GLY A 1 104 ? -8.094 12.109 10.227 1 98.94 104 GLY A O 1
ATOM 805 N N . TRP A 1 105 ? -7.676 10.227 11.359 1 98.88 105 TRP A N 1
ATOM 806 C CA . TRP A 1 105 ? -7.734 10.93 12.641 1 98.88 105 TRP A CA 1
A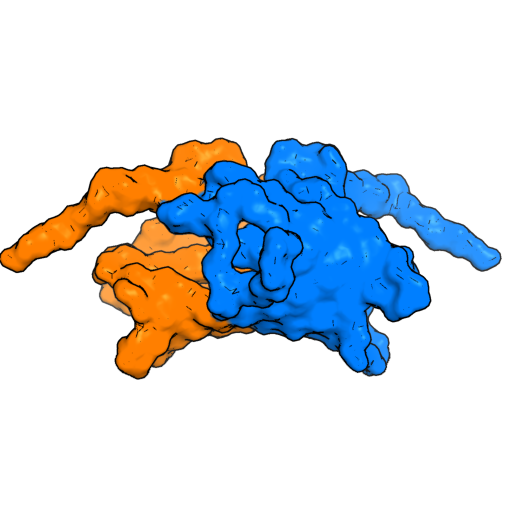TOM 807 C C . TRP A 1 105 ? -6.961 10.172 13.711 1 98.88 105 TRP A C 1
ATOM 809 O O . TRP A 1 105 ? -6.793 8.953 13.625 1 98.88 105 TRP A O 1
ATOM 819 N N . ILE A 1 106 ? -6.477 10.891 14.727 1 98.75 106 ILE A N 1
ATOM 820 C CA . ILE A 1 106 ? -5.734 10.305 15.836 1 98.75 106 ILE A CA 1
ATOM 821 C C . ILE A 1 106 ? -6.707 9.734 16.859 1 98.75 106 ILE A C 1
ATOM 823 O O . ILE A 1 106 ? -7.645 10.414 17.297 1 98.75 106 ILE A O 1
ATOM 827 N N . GLU A 1 107 ? -6.461 8.508 17.219 1 98.56 107 GLU A N 1
ATOM 828 C CA . GLU A 1 107 ? -7.262 7.871 18.25 1 98.56 107 GLU A CA 1
ATOM 829 C C . GLU A 1 107 ? -6.621 8.039 19.625 1 98.56 107 GLU A C 1
ATOM 831 O O . GLU A 1 107 ? -7.316 8.266 20.625 1 98.56 107 GLU A O 1
ATOM 836 N N . HIS A 1 108 ? -5.395 7.816 19.625 1 97.44 108 HIS A N 1
ATOM 837 C CA . HIS A 1 108 ? -4.633 7.824 20.875 1 97.44 108 HIS A CA 1
ATOM 838 C C . HIS A 1 108 ? -3.186 8.234 20.641 1 97.44 108 HIS A C 1
ATOM 840 O O . HIS A 1 108 ? -2.619 7.934 19.578 1 97.44 108 HIS A O 1
ATOM 846 N N . GLU A 1 109 ? -2.666 8.906 21.641 1 97.5 109 GLU A N 1
ATOM 847 C CA . GLU A 1 109 ? -1.258 9.289 21.594 1 97.5 109 GLU A CA 1
ATOM 848 C C . GLU A 1 109 ? -0.581 9.062 22.938 1 97.5 109 GLU A C 1
ATOM 850 O O . GLU A 1 109 ? -1.1 9.477 23.984 1 97.5 109 GLU A O 1
ATOM 855 N N . ARG A 1 110 ? 0.454 8.375 22.922 1 96.56 110 ARG A N 1
ATOM 856 C CA . ARG A 1 110 ? 1.273 8.125 24.109 1 96.56 110 ARG A CA 1
ATOM 857 C C . ARG A 1 110 ? 2.754 8.32 23.797 1 96.56 110 ARG A C 1
ATOM 859 O O . ARG A 1 110 ? 3.365 7.48 23.125 1 96.56 110 ARG A O 1
ATOM 866 N N . ARG A 1 111 ? 3.316 9.312 24.391 1 95.5 111 ARG A N 1
ATOM 867 C CA . ARG A 1 111 ? 4.715 9.641 24.125 1 95.5 111 ARG A CA 1
ATOM 868 C C . ARG A 1 111 ? 4.965 9.797 22.625 1 95.5 111 ARG A C 1
ATOM 870 O O . ARG A 1 111 ? 4.41 10.695 21.984 1 95.5 111 ARG A O 1
ATOM 877 N N . ARG A 1 112 ? 5.805 8.922 22.109 1 97.06 112 ARG A N 1
ATOM 878 C CA . ARG A 1 112 ? 6.156 9.07 20.688 1 97.06 112 ARG A CA 1
ATOM 879 C C . ARG A 1 112 ? 5.289 8.164 19.812 1 97.06 112 ARG A C 1
ATOM 881 O O . ARG A 1 112 ? 5.406 8.188 18.594 1 97.06 112 ARG A O 1
ATOM 888 N N . ARG A 1 113 ? 4.492 7.398 20.391 1 98.44 113 ARG A N 1
ATOM 889 C CA . ARG A 1 113 ? 3.627 6.5 19.641 1 98.44 113 ARG A CA 1
ATOM 890 C C . ARG A 1 113 ? 2.246 7.113 19.422 1 98.44 113 ARG A C 1
ATOM 892 O O . ARG A 1 113 ? 1.585 7.504 20.391 1 98.44 113 ARG A O 1
ATOM 899 N N . VAL A 1 114 ? 1.812 7.199 18.203 1 98.75 114 VAL A N 1
ATOM 900 C CA . VAL A 1 114 ? 0.511 7.766 17.859 1 98.75 114 VAL A CA 1
ATOM 901 C C . VAL A 1 114 ? -0.328 6.723 17.125 1 98.75 114 VAL A C 1
ATOM 903 O O . VAL A 1 114 ? 0.085 6.203 16.094 1 98.75 114 VAL A O 1
ATOM 906 N N . ARG A 1 115 ? -1.502 6.426 17.656 1 98.88 115 ARG A N 1
ATOM 907 C CA . ARG A 1 115 ? -2.457 5.555 16.984 1 98.88 115 ARG A CA 1
ATOM 908 C C . ARG A 1 115 ? -3.416 6.359 16.109 1 98.88 115 ARG A C 1
ATOM 910 O O . ARG A 1 115 ? -4.074 7.281 16.594 1 98.88 115 ARG A O 1
ATOM 917 N N . VAL A 1 116 ? -3.451 6.023 14.891 1 98.88 116 VAL A N 1
ATOM 918 C CA . VAL A 1 116 ? -4.234 6.773 13.906 1 98.88 116 VAL A CA 1
ATOM 919 C C . VAL A 1 116 ? -5.148 5.82 13.141 1 98.88 116 VAL A C 1
ATOM 921 O O . VAL A 1 116 ? -4.75 4.699 12.812 1 98.88 116 VAL A O 1
ATOM 924 N N . LYS A 1 117 ? -6.34 6.258 12.859 1 98.94 117 LYS A N 1
ATOM 925 C CA . LYS A 1 117 ? -7.281 5.504 12.039 1 98.94 117 LYS A CA 1
ATOM 926 C C . LYS A 1 117 ? -7.516 6.195 10.695 1 98.94 117 LYS A C 1
ATOM 928 O O . LYS A 1 117 ? -7.383 7.414 10.594 1 98.94 117 LYS A O 1
ATOM 933 N N . GLY A 1 118 ? -7.812 5.453 9.695 1 98.94 118 GLY A N 1
ATOM 934 C CA . GLY A 1 118 ? -8.141 5.938 8.367 1 98.94 118 GLY A CA 1
ATOM 935 C C . GLY A 1 118 ? -9.297 5.199 7.73 1 98.94 118 GLY A C 1
ATOM 936 O O . GLY A 1 118 ? -9.477 4 7.961 1 98.94 118 GLY A O 1
ATOM 937 N N . GLU A 1 119 ? -10.039 5.918 6.957 1 98.94 119 GLU A N 1
ATOM 938 C CA . GLU A 1 119 ? -11.133 5.336 6.184 1 98.94 119 GLU A CA 1
ATOM 939 C C . GLU A 1 119 ? -11.117 5.84 4.742 1 98.94 119 GLU A C 1
ATOM 941 O O . GLU A 1 119 ? -10.812 7.004 4.492 1 98.94 119 GLU A O 1
ATOM 946 N N . ALA A 1 120 ? -11.445 5 3.842 1 99 120 ALA A N 1
ATOM 947 C CA . ALA A 1 120 ? -11.742 5.332 2.449 1 99 120 ALA A CA 1
ATOM 948 C C . ALA A 1 120 ? -13.18 4.973 2.098 1 99 120 ALA A C 1
ATOM 950 O O . ALA A 1 120 ? -13.586 3.812 2.201 1 99 120 ALA A O 1
ATOM 951 N N . ARG A 1 121 ? -13.898 5.918 1.705 1 98.94 121 ARG A N 1
ATOM 952 C CA . ARG A 1 121 ? -15.297 5.703 1.354 1 98.94 121 ARG A CA 1
ATOM 953 C C . ARG A 1 121 ? -15.586 6.172 -0.067 1 98.94 121 ARG A C 1
ATOM 955 O O . ARG A 1 121 ? -15.094 7.219 -0.492 1 98.94 121 ARG A O 1
ATOM 962 N N . ARG A 1 122 ? -16.359 5.391 -0.732 1 98.88 122 ARG A N 1
ATOM 963 C CA . ARG A 1 122 ? -16.812 5.785 -2.064 1 98.88 122 ARG A CA 1
ATOM 964 C C . ARG A 1 122 ? -17.688 7.039 -2.002 1 98.88 122 ARG A C 1
ATOM 966 O O . ARG A 1 122 ? -18.672 7.074 -1.271 1 98.88 122 ARG A O 1
ATOM 973 N N . LYS A 1 123 ? -17.344 7.98 -2.752 1 98.75 123 LYS A N 1
ATOM 974 C CA . LYS A 1 123 ? -17.969 9.289 -2.65 1 98.75 123 LYS A CA 1
ATOM 975 C C . LYS A 1 123 ? -19.453 9.219 -3.029 1 98.75 123 LYS A C 1
ATOM 977 O O . LYS A 1 123 ? -20.297 9.836 -2.379 1 98.75 123 LYS A O 1
ATOM 982 N N . ARG A 1 124 ? -19.75 8.391 -4.059 1 98.44 124 ARG A N 1
ATOM 983 C CA . ARG A 1 124 ? -21.078 8.383 -4.652 1 98.44 124 ARG A CA 1
ATOM 984 C C . ARG A 1 124 ? -22.125 7.848 -3.668 1 98.44 124 ARG A C 1
ATOM 986 O O . ARG A 1 124 ? -23.266 8.312 -3.648 1 98.44 124 ARG A O 1
ATOM 993 N N . ASP A 1 125 ? -21.766 6.973 -2.787 1 98.62 125 ASP A N 1
ATOM 994 C CA . ASP A 1 125 ? -22.797 6.336 -1.972 1 98.62 125 ASP A CA 1
ATOM 995 C C . ASP A 1 125 ? -22.297 6.109 -0.543 1 98.62 125 ASP A C 1
ATOM 997 O O . ASP A 1 125 ? -22.969 5.445 0.252 1 98.62 125 ASP A O 1
ATOM 1001 N N . ASN A 1 126 ? -21.172 6.594 -0.237 1 98.69 126 ASN A N 1
ATOM 1002 C CA . ASN A 1 126 ? -20.578 6.562 1.096 1 98.69 126 ASN A CA 1
ATOM 1003 C C . ASN A 1 126 ? -20.25 5.137 1.529 1 98.69 126 ASN A C 1
ATOM 1005 O O . ASN A 1 126 ? -20.125 4.859 2.725 1 98.69 126 ASN A O 1
ATOM 1009 N N . THR A 1 127 ? -20.109 4.258 0.5 1 98.88 127 THR A N 1
ATOM 1010 C CA . THR A 1 127 ? -19.75 2.877 0.798 1 98.88 127 THR A CA 1
ATOM 1011 C C . THR A 1 127 ? -18.328 2.799 1.335 1 98.88 127 THR A C 1
ATOM 1013 O O . THR A 1 127 ? -17.406 3.414 0.779 1 98.88 127 THR A O 1
ATOM 1016 N N . LEU A 1 128 ? -18.125 2.092 2.516 1 98.94 128 LEU A N 1
ATOM 1017 C CA . LEU A 1 128 ? -16.797 1.889 3.068 1 98.94 128 LEU A CA 1
ATOM 1018 C C . LEU A 1 128 ? -15.984 0.937 2.195 1 98.94 128 LEU A C 1
ATOM 1020 O O . LEU A 1 128 ? -16.312 -0.249 2.096 1 98.94 128 LEU A O 1
ATOM 1024 N N . ILE A 1 129 ? -14.953 1.407 1.581 1 98.94 129 ILE A N 1
ATOM 1025 C CA . ILE A 1 129 ? -14.102 0.625 0.694 1 98.94 129 ILE A CA 1
ATOM 1026 C C . ILE A 1 129 ? -13.023 -0.086 1.51 1 98.94 129 ILE A C 1
ATOM 1028 O O . ILE A 1 129 ? -12.781 -1.28 1.321 1 98.94 129 ILE A O 1
ATOM 1032 N N . ALA A 1 130 ? -12.383 0.614 2.408 1 98.94 130 ALA A N 1
ATOM 1033 C CA . ALA A 1 130 ? -11.312 0.078 3.25 1 98.94 130 ALA A CA 1
ATOM 1034 C C . ALA A 1 130 ? -11.094 0.956 4.48 1 98.94 130 ALA A C 1
ATOM 1036 O O . ALA A 1 130 ? -11.5 2.119 4.5 1 98.94 130 ALA A O 1
ATOM 1037 N N . GLU A 1 131 ? -10.43 0.424 5.492 1 98.94 131 GLU A N 1
ATOM 1038 C CA . GLU A 1 131 ? -10.062 1.141 6.707 1 98.94 131 GLU A CA 1
ATOM 1039 C C . GLU A 1 131 ? -8.719 0.659 7.25 1 98.94 131 GLU A C 1
ATOM 1041 O O . GLU A 1 131 ? -8.305 -0.468 6.973 1 98.94 131 GLU A O 1
ATOM 1046 N N . CYS A 1 132 ? -8.094 1.521 7.996 1 98.94 132 CYS A N 1
ATOM 1047 C CA . CYS A 1 132 ? -6.781 1.214 8.555 1 98.94 132 CYS A CA 1
ATOM 1048 C C . CYS A 1 132 ? -6.707 1.611 10.023 1 98.94 132 CYS A C 1
ATOM 1050 O O . CYS A 1 132 ? -7.32 2.596 10.438 1 98.94 132 CYS A O 1
ATOM 1052 N N . ASP A 1 133 ? -6.008 0.876 10.758 1 98.88 133 ASP A N 1
ATOM 1053 C CA . ASP A 1 133 ? -5.508 1.186 12.094 1 98.88 133 ASP A CA 1
ATOM 1054 C C . ASP A 1 133 ? -3.98 1.134 12.133 1 98.88 133 ASP A C 1
ATOM 1056 O O . ASP A 1 133 ? -3.383 0.084 11.891 1 98.88 133 ASP A O 1
ATOM 1060 N N . ALA A 1 134 ? -3.396 2.221 12.477 1 98.94 134 ALA A N 1
ATOM 1061 C CA . ALA A 1 134 ? -1.943 2.281 12.328 1 98.94 134 ALA A CA 1
ATOM 1062 C C . ALA A 1 134 ? -1.29 2.854 13.586 1 98.94 134 ALA A C 1
ATOM 1064 O O . ALA A 1 134 ? -1.917 3.613 14.328 1 98.94 134 ALA A O 1
ATOM 1065 N N . SER A 1 135 ? -0.11 2.455 13.797 1 98.88 135 SER A N 1
ATOM 1066 C CA . SER A 1 135 ? 0.78 3.037 14.797 1 98.88 135 SER A CA 1
ATOM 1067 C C . SER A 1 135 ? 1.93 3.795 14.141 1 98.88 135 SER A C 1
ATOM 1069 O O . SER A 1 135 ? 2.686 3.223 13.352 1 98.88 135 SER A O 1
ATOM 1071 N N . PHE A 1 136 ? 2.049 4.984 14.453 1 98.75 136 PHE A N 1
ATOM 1072 C CA . PHE A 1 136 ? 3.129 5.84 13.984 1 98.75 136 PHE A CA 1
ATOM 1073 C C . PHE A 1 136 ? 4.098 6.168 15.117 1 98.75 136 PHE A C 1
ATOM 1075 O O . PHE A 1 136 ? 3.695 6.25 16.281 1 98.75 136 PHE A O 1
ATOM 1082 N N . MET A 1 137 ? 5.301 6.367 14.773 1 98.44 137 MET A N 1
ATOM 1083 C CA . MET A 1 137 ? 6.328 6.812 15.703 1 98.44 137 MET A CA 1
ATOM 1084 C C . MET A 1 137 ? 6.801 8.219 15.367 1 98.44 137 MET A C 1
ATOM 1086 O O . MET A 1 137 ? 7.309 8.461 14.266 1 98.44 137 MET 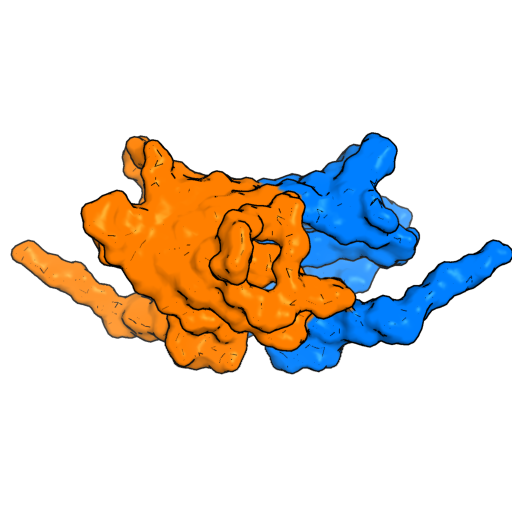A O 1
ATOM 1090 N N . LEU A 1 138 ? 6.641 9.117 16.266 1 97.44 138 LEU A N 1
ATOM 1091 C CA . LEU A 1 138 ? 7.121 10.484 16.078 1 97.44 138 LEU A CA 1
ATOM 1092 C C . LEU A 1 138 ? 8.648 10.523 16.047 1 97.44 138 LEU A C 1
ATOM 1094 O O . LEU A 1 138 ? 9.305 9.812 16.812 1 97.44 138 LEU A O 1
ATOM 1098 N N . VAL A 1 139 ? 9.188 11.422 15.188 1 92.44 139 VAL A N 1
ATOM 1099 C CA . VAL A 1 139 ? 10.633 11.516 15.07 1 92.44 139 VAL A CA 1
ATOM 1100 C C . VAL A 1 139 ? 11.07 12.977 15.172 1 92.44 139 VAL A C 1
ATOM 1102 O O . VAL A 1 139 ? 10.32 13.875 14.797 1 92.44 139 VAL A O 1
ATOM 1105 N N . MET B 1 1 ? -9.844 -32.812 -18.281 1 33.69 1 MET B N 1
ATOM 1106 C CA . MET B 1 1 ? -9.867 -31.812 -17.219 1 33.69 1 MET B CA 1
ATOM 1107 C C . MET B 1 1 ? -9.836 -30.406 -17.812 1 33.69 1 MET B C 1
ATOM 1109 O O . MET B 1 1 ? -8.914 -30.062 -18.547 1 33.69 1 MET B O 1
ATOM 1113 N N . PRO B 1 2 ? -10.945 -29.703 -18.078 1 39.31 2 PRO B N 1
ATOM 1114 C CA . PRO B 1 2 ? -10.93 -28.516 -18.938 1 39.31 2 PRO B CA 1
ATOM 1115 C C . PRO B 1 2 ? -9.82 -27.531 -18.547 1 39.31 2 PRO B C 1
ATOM 1117 O O . PRO B 1 2 ? -9.484 -27.406 -17.375 1 39.31 2 PRO B O 1
ATOM 1120 N N . GLU B 1 3 ? -8.758 -27.359 -19.219 1 40.88 3 GLU B N 1
ATOM 1121 C CA . GLU B 1 3 ? -7.656 -26.406 -19.078 1 40.88 3 GLU B CA 1
ATOM 1122 C C . GLU B 1 3 ? -8.172 -25.031 -18.688 1 40.88 3 GLU B C 1
ATOM 1124 O O . GLU B 1 3 ? -8.977 -24.422 -19.406 1 40.88 3 GLU B O 1
ATOM 1129 N N . GLN B 1 4 ? -8.633 -24.734 -17.438 1 46.06 4 GLN B N 1
ATOM 1130 C CA . GLN B 1 4 ? -9.117 -23.453 -16.938 1 46.06 4 GLN B CA 1
ATOM 1131 C C . GLN B 1 4 ? -8.352 -22.297 -17.562 1 46.06 4 GLN B C 1
ATOM 1133 O O . GLN B 1 4 ? -7.227 -22 -17.156 1 46.06 4 GLN B O 1
ATOM 1138 N N . THR B 1 5 ? -8.281 -22.25 -18.812 1 49.09 5 THR B N 1
ATOM 1139 C CA . THR B 1 5 ? -7.652 -21.203 -19.625 1 49.09 5 THR B CA 1
ATOM 1140 C C . THR B 1 5 ? -8.047 -19.812 -19.125 1 49.09 5 THR B C 1
ATOM 1142 O O . THR B 1 5 ? -9.234 -19.531 -18.969 1 49.09 5 THR B O 1
ATOM 1145 N N . SER B 1 6 ? -7.238 -19.188 -18.312 1 61.75 6 SER B N 1
ATOM 1146 C CA . SER B 1 6 ? -7.516 -17.781 -18 1 61.75 6 SER B CA 1
ATOM 1147 C C . SER B 1 6 ? -8.148 -17.078 -19.188 1 61.75 6 SER B C 1
ATOM 1149 O O . SER B 1 6 ? -7.699 -17.234 -20.328 1 61.75 6 SER B O 1
ATOM 1151 N N . SER B 1 7 ? -9.523 -16.688 -19.078 1 64.94 7 SER B N 1
ATOM 1152 C CA . SER B 1 7 ? -10.18 -15.898 -20.125 1 64.94 7 SER B CA 1
ATOM 1153 C C . SER B 1 7 ? -9.273 -14.781 -20.625 1 64.94 7 SER B C 1
ATOM 1155 O O . SER B 1 7 ? -8.336 -14.375 -19.938 1 64.94 7 SER B O 1
ATOM 1157 N N . ALA B 1 8 ? -9.148 -14.57 -21.969 1 66.81 8 ALA B N 1
ATOM 1158 C CA . ALA B 1 8 ? -8.445 -13.438 -22.547 1 66.81 8 ALA B CA 1
ATOM 1159 C C . ALA B 1 8 ? -8.555 -12.203 -21.656 1 6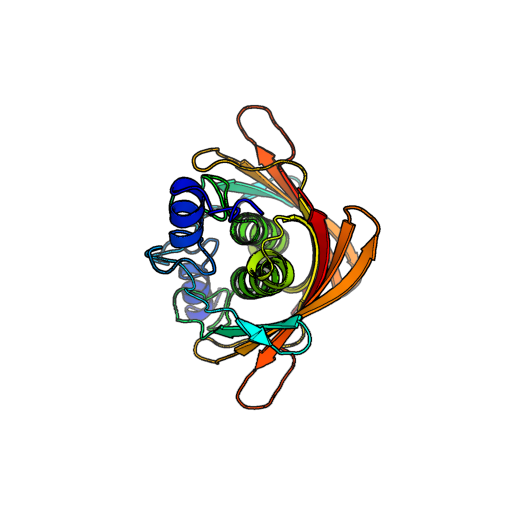6.81 8 ALA B C 1
ATOM 1161 O O . ALA B 1 8 ? -7.605 -11.43 -21.547 1 66.81 8 ALA B O 1
ATOM 1162 N N . GLU B 1 9 ? -9.656 -12.133 -21.016 1 68.69 9 GLU B N 1
ATOM 1163 C CA . GLU B 1 9 ? -9.906 -10.992 -20.141 1 68.69 9 GLU B CA 1
ATOM 1164 C C . GLU B 1 9 ? -9.047 -11.062 -18.891 1 68.69 9 GLU B C 1
ATOM 1166 O O . GLU B 1 9 ? -8.531 -10.047 -18.422 1 68.69 9 GLU B O 1
ATOM 1171 N N . GLU B 1 10 ? -8.875 -12.242 -18.422 1 71.44 10 GLU B N 1
ATOM 1172 C CA . GLU B 1 10 ? -8.055 -12.422 -17.234 1 71.44 10 GLU B CA 1
ATOM 1173 C C . GLU B 1 10 ? -6.582 -12.156 -17.516 1 71.44 10 GLU B C 1
ATOM 1175 O O . GLU B 1 10 ? -5.891 -11.531 -16.719 1 71.44 10 GLU B O 1
ATOM 1180 N N . ILE B 1 11 ? -6.195 -12.57 -18.641 1 71.69 11 ILE B N 1
ATOM 1181 C CA . ILE B 1 11 ? -4.812 -12.352 -19.047 1 71.69 11 ILE B CA 1
ATOM 1182 C C . ILE B 1 11 ? -4.543 -10.859 -19.203 1 71.69 11 ILE B C 1
ATOM 1184 O O . ILE B 1 11 ? -3.518 -10.352 -18.734 1 71.69 11 ILE B O 1
ATOM 1188 N N . GLU B 1 12 ? -5.457 -10.242 -19.859 1 75.38 12 GLU B N 1
ATOM 1189 C CA . GLU B 1 12 ? -5.305 -8.805 -20.062 1 75.38 12 GLU B CA 1
ATOM 1190 C C . GLU B 1 12 ? -5.285 -8.055 -18.734 1 75.38 12 GLU B C 1
ATOM 1192 O O . GLU B 1 12 ? -4.508 -7.113 -18.562 1 75.38 12 GLU B O 1
ATOM 1197 N N . ALA B 1 13 ? -6.113 -8.578 -17.875 1 73.19 13 ALA B N 1
ATOM 1198 C CA . ALA B 1 13 ? -6.199 -7.906 -16.578 1 73.19 13 ALA B CA 1
ATOM 1199 C C . ALA B 1 13 ? -4.883 -8.016 -15.82 1 73.19 13 ALA B C 1
ATOM 1201 O O . ALA 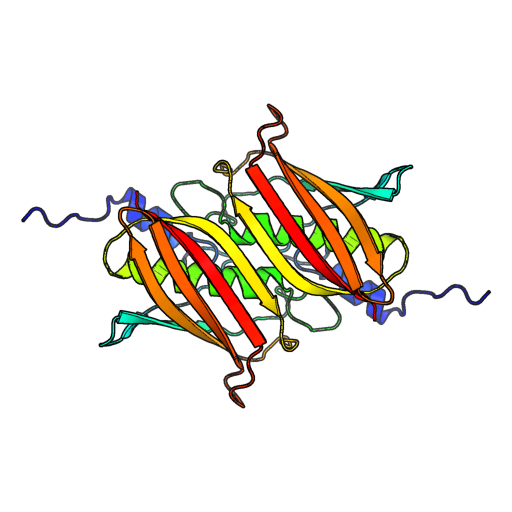B 1 13 ? -4.414 -7.035 -15.234 1 73.19 13 ALA B O 1
ATOM 1202 N N . VAL B 1 14 ? -4.289 -9.102 -15.922 1 82.25 14 VAL B N 1
ATOM 1203 C CA . VAL B 1 14 ? -3.047 -9.32 -15.188 1 82.25 14 VAL B CA 1
ATOM 1204 C C . VAL B 1 14 ? -1.909 -8.547 -15.844 1 82.25 14 VAL B C 1
ATOM 1206 O O . VAL B 1 14 ? -0.991 -8.086 -15.164 1 82.25 14 VAL B O 1
ATOM 1209 N N . ARG B 1 15 ? -2.043 -8.258 -17.094 1 92.19 15 ARG B N 1
ATOM 1210 C CA . ARG B 1 15 ? -0.981 -7.59 -17.844 1 92.19 15 ARG B CA 1
ATOM 1211 C C . ARG B 1 15 ? -0.913 -6.109 -17.484 1 92.19 15 ARG B C 1
ATOM 1213 O O . ARG B 1 15 ? 0.09 -5.445 -17.766 1 92.19 15 ARG B O 1
ATOM 1220 N N . HIS B 1 16 ? -1.947 -5.578 -16.891 1 94.94 16 HIS B N 1
ATOM 1221 C CA . HIS B 1 16 ? -1.973 -4.156 -16.562 1 94.94 16 HIS B CA 1
ATOM 1222 C C . HIS B 1 16 ? -1.972 -3.932 -15.055 1 94.94 16 HIS B C 1
ATOM 1224 O O . HIS B 1 16 ? -2.092 -2.797 -14.594 1 94.94 16 HIS B O 1
ATOM 1230 N N . CYS B 1 17 ? -1.814 -5.02 -14.344 1 97.06 17 CYS B N 1
ATOM 1231 C CA . CYS B 1 17 ? -1.741 -4.887 -12.891 1 97.06 17 CYS B CA 1
ATOM 1232 C C . CYS B 1 17 ? -0.662 -3.891 -12.484 1 97.06 17 CYS B C 1
ATOM 1234 O O . CYS B 1 17 ? 0.45 -3.924 -13.016 1 97.06 17 CYS B O 1
ATOM 1236 N N . PHE B 1 18 ? -0.945 -3.074 -11.547 1 98.31 18 PHE B N 1
ATOM 1237 C CA . PHE B 1 18 ? 0.002 -2.059 -11.102 1 98.31 18 PHE B CA 1
ATOM 1238 C C . PHE B 1 18 ? 1.275 -2.701 -10.57 1 98.31 18 PHE B C 1
ATOM 1240 O O . PHE B 1 18 ? 2.375 -2.191 -10.789 1 98.31 18 PHE B O 1
ATOM 1247 N N . ALA B 1 19 ? 1.183 -3.83 -9.867 1 98.31 19 ALA B N 1
ATOM 1248 C CA . ALA B 1 19 ? 2.318 -4.434 -9.18 1 98.31 19 ALA B CA 1
ATOM 1249 C C . ALA B 1 19 ? 3.168 -5.262 -10.141 1 98.31 19 ALA B C 1
ATOM 1251 O O . ALA B 1 19 ? 4.387 -5.09 -10.211 1 98.31 19 ALA B O 1
ATOM 1252 N N . CYS B 1 20 ? 2.521 -6.066 -10.969 1 97.56 20 CYS B N 1
ATOM 1253 C CA . CYS B 1 20 ? 3.311 -7.047 -11.703 1 97.56 20 CYS B CA 1
ATOM 1254 C C . CYS B 1 20 ? 3.047 -6.945 -13.203 1 97.56 20 CYS B C 1
ATOM 1256 O O . CYS B 1 20 ? 3.725 -7.594 -14 1 97.56 20 CYS B O 1
ATOM 1258 N N . GLY B 1 21 ? 2.119 -6.148 -13.609 1 96.75 21 GLY B N 1
ATOM 1259 C CA . GLY B 1 21 ? 1.762 -6.082 -15.023 1 96.75 21 GLY B CA 1
ATOM 1260 C C . GLY B 1 21 ? 2.863 -5.508 -15.891 1 96.75 21 GLY B C 1
ATOM 1261 O O . GLY B 1 21 ? 3.332 -4.395 -15.656 1 96.75 21 GLY B O 1
ATOM 1262 N N . VAL B 1 22 ? 3.15 -6.191 -16.922 1 95.69 22 VAL B N 1
ATOM 1263 C CA . VAL B 1 22 ? 4.277 -5.816 -17.766 1 95.69 22 VAL B CA 1
ATOM 1264 C C . VAL B 1 22 ? 3.881 -4.645 -18.656 1 95.69 22 VAL B C 1
ATOM 1266 O O . VAL B 1 22 ? 4.738 -3.889 -19.125 1 95.69 22 VAL B O 1
ATOM 1269 N N . ASP B 1 23 ? 2.604 -4.41 -18.844 1 96.19 23 ASP B N 1
ATOM 1270 C CA . ASP B 1 23 ? 2.143 -3.395 -19.781 1 96.19 23 ASP B CA 1
ATOM 1271 C C . ASP B 1 23 ? 1.659 -2.145 -19.047 1 96.19 23 ASP B C 1
ATOM 1273 O O . ASP B 1 23 ? 1.231 -1.175 -19.672 1 96.19 23 ASP B O 1
ATOM 1277 N N . ASN B 1 24 ? 1.69 -2.133 -17.75 1 97.56 24 ASN B N 1
ATOM 1278 C CA . ASN B 1 24 ? 1.33 -0.941 -16.984 1 97.56 24 ASN B CA 1
ATOM 1279 C C . ASN B 1 24 ? 2.41 0.132 -17.094 1 97.56 24 ASN B C 1
ATOM 1281 O O . ASN B 1 24 ? 3.541 -0.079 -16.641 1 97.56 24 ASN B O 1
ATOM 1285 N N . PRO B 1 25 ? 2.119 1.297 -17.547 1 97.44 25 PRO B N 1
ATOM 1286 C CA . PRO B 1 25 ? 3.182 2.268 -17.828 1 97.44 25 PRO B CA 1
ATOM 1287 C C . PRO B 1 25 ? 3.82 2.812 -16.547 1 97.44 25 PRO B C 1
ATOM 1289 O O . PRO B 1 25 ? 4.949 3.309 -16.578 1 97.44 25 PRO B O 1
ATOM 1292 N N . ILE B 1 26 ? 3.139 2.684 -15.5 1 98.06 26 ILE B N 1
ATOM 1293 C CA . ILE B 1 26 ? 3.695 3.252 -14.273 1 98.06 26 ILE B CA 1
ATOM 1294 C C . ILE B 1 26 ? 3.852 2.156 -13.227 1 98.06 26 ILE B C 1
ATOM 1296 O O . ILE B 1 26 ? 4.027 2.447 -12.039 1 98.06 26 ILE B O 1
ATOM 1300 N N . GLY B 1 27 ? 3.645 0.907 -13.609 1 98.38 27 GLY B N 1
ATOM 1301 C CA . GLY B 1 27 ? 3.621 -0.203 -12.672 1 98.38 27 GLY B CA 1
ATOM 1302 C C . GLY B 1 27 ? 4.988 -0.526 -12.102 1 98.38 27 GLY B C 1
ATOM 1303 O O . GLY B 1 27 ? 5.996 0.031 -12.531 1 98.38 27 GLY B O 1
ATOM 1304 N N . LEU B 1 28 ? 5.008 -1.42 -11.133 1 98.69 28 LEU B N 1
ATOM 1305 C CA . LEU B 1 28 ? 6.238 -1.852 -10.484 1 98.69 28 LEU B CA 1
ATOM 1306 C C . LEU B 1 28 ? 6.922 -2.951 -11.289 1 98.69 28 LEU B C 1
ATOM 1308 O O . LEU B 1 28 ? 8.117 -3.209 -11.109 1 98.69 28 LEU B O 1
ATOM 1312 N N . HIS B 1 29 ? 6.199 -3.707 -12.078 1 98.38 29 HIS B N 1
ATOM 1313 C CA . HIS B 1 29 ? 6.707 -4.715 -13 1 98.38 29 HIS B CA 1
ATOM 1314 C C . HIS B 1 29 ? 7.508 -5.781 -12.258 1 98.38 29 HIS B C 1
ATOM 1316 O O . HIS B 1 29 ? 8.578 -6.191 -12.719 1 98.38 29 HIS B O 1
ATOM 1322 N N . ILE B 1 30 ? 6.953 -6.242 -11.133 1 98.69 30 ILE B N 1
ATOM 1323 C CA . ILE B 1 30 ? 7.668 -7.23 -10.328 1 98.69 30 ILE B CA 1
ATOM 1324 C C . ILE B 1 30 ? 7.414 -8.633 -10.891 1 98.69 30 ILE B C 1
ATOM 1326 O O . ILE B 1 30 ? 6.27 -9.086 -10.945 1 98.69 30 ILE B O 1
ATOM 1330 N N . PRO B 1 31 ? 8.438 -9.32 -11.227 1 98.12 31 PRO B N 1
ATOM 1331 C CA . PRO B 1 31 ? 8.273 -10.719 -11.633 1 98.12 31 PRO B CA 1
ATOM 1332 C C . PRO B 1 31 ? 8.18 -11.672 -10.445 1 98.12 31 PRO B C 1
ATOM 1334 O O . PRO B 1 31 ? 9.039 -11.641 -9.562 1 98.12 31 PRO B O 1
ATOM 1337 N N . PHE B 1 32 ? 7.137 -12.477 -10.414 1 98.19 32 PHE B N 1
ATOM 1338 C CA . PHE B 1 32 ? 6.977 -13.43 -9.328 1 98.19 32 PHE B CA 1
ATOM 1339 C C . PHE B 1 32 ? 7.098 -14.859 -9.836 1 98.19 32 PHE B C 1
ATOM 1341 O O . PHE B 1 32 ? 6.73 -15.148 -10.977 1 98.19 32 PHE B O 1
ATOM 1348 N N . ALA B 1 33 ? 7.605 -15.688 -8.961 1 98.56 33 ALA B N 1
ATOM 1349 C CA . ALA B 1 33 ? 7.723 -17.109 -9.289 1 98.56 33 ALA B CA 1
ATOM 1350 C C . ALA B 1 33 ? 7.57 -17.969 -8.039 1 98.56 33 ALA B C 1
ATOM 1352 O O . ALA B 1 33 ? 7.898 -17.547 -6.934 1 98.56 33 ALA B O 1
ATOM 1353 N N . LEU B 1 34 ? 7.18 -19.188 -8.258 1 98.31 34 LEU B N 1
ATOM 1354 C CA . LEU B 1 34 ? 7.098 -20.172 -7.184 1 98.31 34 LEU B CA 1
ATOM 1355 C C . LEU B 1 34 ? 8.336 -21.062 -7.16 1 98.31 34 LEU B C 1
ATOM 1357 O O . LEU B 1 34 ? 8.898 -21.375 -8.211 1 98.31 34 LEU B O 1
ATOM 1361 N N . ASP B 1 35 ? 8.664 -21.422 -5.961 1 96.94 35 ASP B N 1
ATOM 1362 C CA . ASP B 1 35 ? 9.719 -22.422 -5.863 1 96.94 35 ASP B CA 1
ATOM 1363 C C . ASP B 1 35 ? 9.133 -23.812 -5.609 1 96.94 35 ASP B C 1
ATOM 1365 O O . ASP B 1 35 ? 7.922 -24.016 -5.719 1 96.94 35 ASP B O 1
ATOM 1369 N N . ALA B 1 36 ? 10.008 -24.766 -5.367 1 95.44 36 ALA B N 1
ATOM 1370 C CA . ALA B 1 36 ? 9.594 -26.156 -5.234 1 95.44 36 ALA B CA 1
ATOM 1371 C C . ALA B 1 36 ? 8.75 -26.359 -3.984 1 95.44 36 ALA B C 1
ATOM 1373 O O . ALA B 1 36 ? 7.996 -27.344 -3.891 1 95.44 36 ALA B O 1
ATOM 1374 N N . ASP B 1 37 ? 8.852 -25.469 -3.027 1 96 37 ASP B N 1
ATOM 1375 C CA . ASP B 1 37 ? 8.109 -25.578 -1.773 1 96 37 ASP B CA 1
ATOM 1376 C C . ASP B 1 37 ? 6.875 -24.688 -1.784 1 96 37 ASP B C 1
ATOM 1378 O O . ASP B 1 37 ? 6.301 -24.391 -0.731 1 96 37 ASP B O 1
ATOM 1382 N N . ASP B 1 38 ? 6.543 -24.141 -2.922 1 96.25 38 ASP B N 1
ATOM 1383 C CA . ASP B 1 38 ? 5.355 -23.328 -3.137 1 96.25 38 ASP B CA 1
ATOM 1384 C C . ASP B 1 38 ? 5.473 -21.984 -2.412 1 96.25 38 ASP B C 1
ATOM 1386 O O . ASP B 1 38 ? 4.469 -21.422 -1.961 1 96.25 38 ASP B O 1
ATOM 1390 N N . ARG B 1 39 ? 6.641 -21.609 -2.215 1 98.56 39 ARG B N 1
ATOM 1391 C CA . ARG B 1 39 ? 6.898 -20.234 -1.798 1 98.56 39 ARG B CA 1
ATOM 1392 C C . ARG B 1 39 ? 7.082 -19.328 -3.006 1 98.56 39 ARG B C 1
ATOM 1394 O O . ARG B 1 39 ? 7.695 -19.719 -4 1 98.56 39 ARG B O 1
ATOM 1401 N N . CYS B 1 40 ? 6.516 -18.141 -2.879 1 98.88 40 CYS B N 1
ATOM 1402 C CA . CYS B 1 40 ? 6.605 -17.188 -3.979 1 98.88 40 CYS B CA 1
ATOM 1403 C C . CYS B 1 40 ? 7.684 -16.141 -3.711 1 98.88 40 CYS B C 1
ATOM 1405 O O . CYS B 1 40 ? 7.797 -15.633 -2.594 1 98.88 40 CYS B O 1
ATOM 1407 N N . SER B 1 41 ? 8.438 -15.836 -4.699 1 98.88 41 SER B N 1
ATOM 1408 C CA . SER B 1 41 ? 9.484 -14.836 -4.551 1 98.88 41 SER B CA 1
ATOM 1409 C C . SER B 1 41 ? 9.453 -13.82 -5.691 1 98.88 41 SER B C 1
ATOM 1411 O O . SER B 1 41 ? 8.836 -14.07 -6.73 1 98.88 41 SER B O 1
ATOM 1413 N N . GLY B 1 42 ? 10.031 -12.656 -5.484 1 98.75 42 GLY B N 1
ATOM 1414 C CA . GLY B 1 42 ? 10.227 -11.586 -6.449 1 98.75 42 GLY B CA 1
ATOM 1415 C C . GLY B 1 42 ? 11.367 -10.656 -6.078 1 98.75 42 GLY B C 1
ATOM 1416 O O . GLY B 1 42 ? 11.883 -10.703 -4.957 1 98.75 42 GLY B O 1
ATOM 1417 N N . ILE B 1 43 ? 11.797 -9.914 -7.035 1 98.94 43 ILE B N 1
ATOM 1418 C CA . ILE B 1 43 ? 12.844 -8.914 -6.852 1 98.94 43 ILE B CA 1
ATOM 1419 C C . ILE B 1 43 ? 12.352 -7.555 -7.344 1 98.94 43 ILE B C 1
ATOM 1421 O O . ILE B 1 43 ? 11.711 -7.461 -8.391 1 98.94 43 ILE B O 1
ATOM 1425 N N . PHE B 1 44 ? 12.695 -6.523 -6.617 1 98.88 44 PHE B N 1
ATOM 1426 C CA . PHE B 1 44 ? 12.211 -5.191 -6.961 1 98.88 44 PHE B CA 1
ATOM 1427 C C . PHE B 1 44 ? 13.234 -4.129 -6.59 1 98.88 44 PHE B C 1
ATOM 1429 O O . PHE B 1 44 ? 13.82 -4.176 -5.508 1 98.88 44 PHE B O 1
ATOM 1436 N N . THR B 1 45 ? 13.469 -3.236 -7.477 1 98.94 45 THR B N 1
ATOM 1437 C CA . THR B 1 45 ? 14.289 -2.053 -7.223 1 98.94 45 THR B CA 1
ATOM 1438 C C . THR B 1 45 ? 13.469 -0.781 -7.418 1 98.94 45 THR B C 1
ATOM 1440 O O . THR B 1 45 ? 13.133 -0.416 -8.547 1 98.94 45 THR B O 1
ATOM 1443 N N . PRO B 1 46 ? 13.148 -0.156 -6.305 1 98.75 46 PRO B N 1
ATOM 1444 C CA . PRO B 1 46 ? 12.414 1.101 -6.445 1 98.75 46 PRO B CA 1
ATOM 1445 C C . PRO B 1 46 ? 13.242 2.197 -7.113 1 98.75 46 PRO B C 1
ATOM 1447 O O . PRO B 1 46 ? 14.469 2.197 -7.016 1 98.75 46 PRO B O 1
ATOM 1450 N N . ASN B 1 47 ? 12.57 3.078 -7.773 1 98.12 47 ASN B N 1
ATOM 1451 C CA . ASN B 1 47 ? 13.219 4.227 -8.398 1 98.12 47 ASN B CA 1
ATOM 1452 C C . ASN B 1 47 ? 12.773 5.539 -7.754 1 98.12 47 ASN B C 1
ATOM 1454 O O . ASN B 1 47 ? 12.055 5.531 -6.754 1 98.12 47 ASN B O 1
ATOM 1458 N N . ALA B 1 48 ? 13.172 6.641 -8.312 1 96.88 48 ALA B N 1
ATOM 1459 C CA . ALA B 1 48 ? 13 7.953 -7.688 1 96.88 48 ALA B CA 1
ATOM 1460 C C . ALA B 1 48 ? 11.523 8.336 -7.609 1 96.88 48 ALA B C 1
ATOM 1462 O O . ALA B 1 48 ? 11.141 9.156 -6.777 1 96.88 48 ALA B O 1
ATOM 1463 N N . ASN B 1 49 ? 10.711 7.773 -8.461 1 97.69 49 ASN B N 1
ATOM 1464 C CA . ASN B 1 49 ? 9.289 8.109 -8.469 1 97.69 49 ASN B CA 1
ATOM 1465 C C . ASN B 1 49 ? 8.531 7.379 -7.367 1 97.69 49 ASN B C 1
ATOM 1467 O O . ASN B 1 49 ? 7.355 7.656 -7.125 1 97.69 49 ASN B O 1
ATOM 1471 N N . HIS B 1 50 ? 9.172 6.441 -6.707 1 98.5 50 HIS B N 1
ATOM 1472 C CA . HIS B 1 50 ? 8.547 5.641 -5.66 1 98.5 50 HIS B CA 1
ATOM 1473 C C . HIS B 1 50 ? 8.812 6.234 -4.281 1 98.5 50 HIS B C 1
ATOM 1475 O O . HIS B 1 50 ? 8.547 5.59 -3.262 1 98.5 50 HIS B O 1
ATOM 1481 N N . VAL B 1 51 ? 9.266 7.469 -4.199 1 96.81 51 VAL B N 1
ATOM 1482 C CA . VAL B 1 51 ? 9.75 8.094 -2.975 1 96.81 51 VAL B CA 1
ATOM 1483 C C . VAL B 1 51 ? 8.57 8.539 -2.115 1 96.81 51 VAL B C 1
ATOM 1485 O O . VAL B 1 51 ? 7.531 8.938 -2.639 1 96.81 51 VAL B O 1
ATOM 1488 N N . GLY B 1 52 ? 8.734 8.398 -0.753 1 94.25 52 GLY B N 1
ATOM 1489 C CA . GLY B 1 52 ? 7.852 9 0.233 1 94.25 52 GLY B CA 1
ATOM 1490 C C . GLY B 1 52 ? 8.414 10.273 0.835 1 94.25 52 GLY B C 1
ATOM 1491 O O . GLY B 1 52 ? 7.848 11.352 0.652 1 94.25 52 GLY B O 1
ATOM 1492 N N . TYR B 1 53 ? 9.602 10.055 1.503 1 87.06 53 TYR B N 1
ATOM 1493 C CA . TYR B 1 53 ? 10.297 11.164 2.135 1 87.06 53 TYR B CA 1
ATOM 1494 C C . TYR B 1 53 ? 11.812 10.984 2.049 1 87.06 53 TYR B C 1
ATOM 1496 O O . TYR B 1 53 ? 12.32 9.875 2.203 1 87.06 53 TYR B O 1
ATOM 1504 N N . GLN B 1 54 ? 12.516 12.125 1.847 1 84.31 54 GLN B N 1
ATOM 1505 C CA . GLN B 1 54 ? 13.969 12.203 1.962 1 84.31 54 GLN B CA 1
ATOM 1506 C C . GLN B 1 54 ? 14.641 11 1.306 1 84.31 54 GLN B C 1
ATOM 1508 O O . GLN B 1 54 ? 15.43 10.297 1.939 1 84.31 54 GLN B O 1
ATOM 1513 N N . ASN B 1 55 ? 14.375 10.562 0.111 1 92.19 55 ASN B N 1
ATOM 1514 C CA . ASN B 1 55 ? 14.984 9.5 -0.675 1 92.19 55 ASN B CA 1
ATOM 1515 C C . ASN B 1 55 ? 14.609 8.117 -0.141 1 92.19 55 ASN B C 1
ATOM 1517 O O . ASN B 1 55 ? 15.305 7.137 -0.404 1 92.19 55 ASN B O 1
ATOM 1521 N N . THR B 1 56 ? 13.734 8.141 0.736 1 96.81 56 THR B N 1
ATOM 1522 C CA . THR B 1 56 ? 13.188 6.902 1.279 1 96.81 56 THR B CA 1
ATOM 1523 C C . THR B 1 56 ? 11.938 6.484 0.514 1 96.81 56 THR B C 1
ATOM 1525 O O . THR B 1 56 ? 11.07 7.312 0.226 1 96.81 56 THR B O 1
ATOM 1528 N N . VAL B 1 57 ? 11.883 5.207 0.175 1 98.38 57 VAL B N 1
ATOM 1529 C CA . VAL B 1 57 ? 10.758 4.672 -0.591 1 98.38 57 VAL B CA 1
ATOM 1530 C C . VAL B 1 57 ? 9.477 4.773 0.23 1 98.38 57 VAL B C 1
ATOM 1532 O O . VAL B 1 57 ? 9.477 4.5 1.432 1 98.38 57 VAL B O 1
ATOM 1535 N N . HIS B 1 58 ? 8.422 5.207 -0.404 1 98.56 58 HIS B N 1
ATOM 1536 C CA . HIS B 1 58 ? 7.129 5.309 0.268 1 98.56 58 HIS B CA 1
ATOM 1537 C C . HIS B 1 58 ? 6.676 3.955 0.802 1 98.56 58 HIS B C 1
ATOM 1539 O O . HIS B 1 58 ? 6.742 2.949 0.093 1 98.56 58 HIS B O 1
ATOM 1545 N N . GLY B 1 59 ? 6.164 3.877 1.972 1 98.56 59 GLY B N 1
ATOM 1546 C CA . GLY B 1 59 ? 5.691 2.639 2.57 1 98.56 59 GLY B CA 1
ATOM 1547 C C . GLY B 1 59 ? 4.609 1.958 1.751 1 98.56 59 GLY B C 1
ATOM 1548 O O . GLY B 1 59 ? 4.488 0.731 1.773 1 98.56 59 GLY B O 1
ATOM 1549 N N . GLY B 1 60 ? 3.783 2.732 1.066 1 98.81 60 GLY B N 1
ATOM 1550 C CA . GLY B 1 60 ? 2.744 2.176 0.215 1 98.81 60 GLY B CA 1
ATOM 1551 C C . GLY B 1 60 ? 3.291 1.344 -0.929 1 98.81 60 GLY B C 1
ATOM 1552 O O . GLY B 1 60 ? 2.66 0.374 -1.355 1 98.81 60 GLY B O 1
ATOM 1553 N N . ILE B 1 61 ? 4.395 1.724 -1.479 1 98.88 61 ILE B N 1
ATOM 1554 C CA . ILE B 1 61 ? 5.059 0.98 -2.545 1 98.88 61 ILE B CA 1
ATOM 1555 C C . ILE B 1 61 ? 5.559 -0.359 -2.006 1 98.88 61 ILE B C 1
ATOM 1557 O O . ILE B 1 61 ? 5.344 -1.403 -2.627 1 98.88 61 ILE B O 1
ATOM 1561 N N . ILE B 1 62 ? 6.211 -0.307 -0.841 1 98.94 62 ILE B N 1
ATOM 1562 C CA . ILE B 1 62 ? 6.711 -1.517 -0.2 1 98.94 62 ILE B CA 1
ATOM 1563 C C . ILE B 1 62 ? 5.551 -2.459 0.106 1 98.94 62 ILE B C 1
ATOM 1565 O O . ILE B 1 62 ? 5.621 -3.656 -0.185 1 98.94 62 ILE B O 1
ATOM 1569 N N . TYR B 1 63 ? 4.477 -1.925 0.63 1 98.94 63 TYR B N 1
ATOM 1570 C CA . TYR B 1 63 ? 3.293 -2.723 0.929 1 98.94 63 TYR B CA 1
ATOM 1571 C C . TYR B 1 63 ? 2.725 -3.354 -0.338 1 98.94 63 TYR B C 1
ATOM 1573 O O . TYR B 1 63 ? 2.342 -4.523 -0.339 1 98.94 63 TYR B O 1
ATOM 1581 N N . THR B 1 64 ? 2.594 -2.578 -1.374 1 98.94 64 THR B N 1
ATOM 1582 C CA . THR B 1 64 ? 2.062 -3.088 -2.635 1 98.94 64 THR B CA 1
ATOM 1583 C C . THR B 1 64 ? 2.855 -4.301 -3.104 1 98.94 64 THR B C 1
ATOM 1585 O O . THR B 1 64 ? 2.273 -5.312 -3.508 1 98.94 64 THR B O 1
ATOM 1588 N N . ALA B 1 65 ? 4.188 -4.211 -3.057 1 98.94 65 ALA B N 1
ATOM 1589 C CA . ALA B 1 65 ? 5.051 -5.32 -3.451 1 98.94 65 ALA B CA 1
ATOM 1590 C C . ALA B 1 65 ? 4.781 -6.555 -2.594 1 98.94 65 ALA B C 1
ATOM 1592 O O . ALA B 1 65 ? 4.672 -7.668 -3.115 1 98.94 65 ALA B O 1
ATOM 1593 N N . LEU B 1 66 ? 4.645 -6.332 -1.299 1 98.94 66 LEU B N 1
ATOM 1594 C CA . LEU B 1 66 ? 4.391 -7.43 -0.372 1 98.94 66 LEU B CA 1
ATOM 1595 C C . LEU B 1 66 ? 3.012 -8.039 -0.613 1 98.94 66 LEU B C 1
ATOM 1597 O O . LEU B 1 66 ? 2.863 -9.258 -0.635 1 98.94 66 LEU B O 1
ATOM 1601 N N . ASP B 1 67 ? 2.018 -7.215 -0.748 1 98.88 67 ASP B N 1
ATOM 1602 C CA . ASP B 1 67 ? 0.666 -7.688 -1.036 1 98.88 67 ASP B CA 1
ATOM 1603 C C . ASP B 1 67 ? 0.652 -8.602 -2.26 1 98.88 67 ASP B C 1
ATOM 1605 O O . ASP B 1 67 ? 0.034 -9.664 -2.236 1 98.88 67 ASP B O 1
ATOM 1609 N N . ASP B 1 68 ? 1.383 -8.188 -3.26 1 98.56 68 ASP B N 1
ATOM 1610 C CA . ASP B 1 68 ? 1.316 -8.914 -4.523 1 98.56 68 ASP B CA 1
ATOM 1611 C C . ASP B 1 68 ? 2.096 -10.227 -4.445 1 98.56 68 ASP B C 1
ATOM 1613 O O . ASP B 1 68 ? 1.68 -11.234 -5.016 1 98.56 68 ASP B O 1
ATOM 1617 N N . VAL B 1 69 ? 3.26 -10.258 -3.777 1 98.88 69 VAL B N 1
ATOM 1618 C CA . VAL B 1 69 ? 3.98 -11.523 -3.66 1 98.88 69 VAL B CA 1
ATOM 1619 C C . VAL B 1 69 ? 3.133 -12.531 -2.889 1 98.88 69 VAL B C 1
ATOM 1621 O O . VAL B 1 69 ? 3.143 -13.727 -3.195 1 98.88 69 VAL B O 1
ATOM 1624 N N . MET B 1 70 ? 2.414 -12.047 -1.893 1 98.88 70 MET B N 1
ATOM 1625 C CA . MET B 1 70 ? 1.548 -12.93 -1.117 1 98.88 70 MET B CA 1
ATOM 1626 C C . MET B 1 70 ? 0.385 -13.43 -1.967 1 98.88 70 MET B C 1
ATOM 1628 O O . MET B 1 70 ? 0.069 -14.625 -1.95 1 98.88 70 MET B O 1
ATOM 1632 N N . ALA B 1 71 ? -0.26 -12.547 -2.691 1 98.19 71 ALA B N 1
ATOM 1633 C CA . ALA B 1 71 ? -1.364 -12.945 -3.561 1 98.19 71 ALA B CA 1
ATOM 1634 C C . ALA B 1 71 ? -0.906 -13.953 -4.605 1 98.19 71 ALA B C 1
ATOM 1636 O O . ALA B 1 71 ? -1.646 -14.875 -4.953 1 98.19 71 ALA B O 1
ATOM 1637 N N . ASN B 1 72 ? 0.296 -13.805 -5.062 1 97.81 72 ASN B N 1
ATOM 1638 C CA . ASN B 1 72 ? 0.798 -14.625 -6.164 1 97.81 72 ASN B CA 1
ATOM 1639 C C . ASN B 1 72 ? 1.13 -16.047 -5.699 1 97.81 72 ASN B C 1
ATOM 1641 O O . ASN B 1 72 ? 1.252 -16.953 -6.52 1 97.81 72 ASN B O 1
ATOM 1645 N N . VAL B 1 73 ? 1.32 -16.25 -4.371 1 98.44 73 VAL B N 1
ATOM 1646 C CA . VAL B 1 73 ? 1.444 -17.625 -3.891 1 98.44 73 VAL B CA 1
ATOM 1647 C C . VAL B 1 73 ? 0.276 -18.469 -4.406 1 98.44 73 VAL B C 1
ATOM 1649 O O . VAL B 1 73 ? 0.465 -19.594 -4.848 1 98.44 73 VAL B O 1
ATOM 1652 N N . MET B 1 74 ? -0.903 -17.891 -4.379 1 97.44 74 MET B N 1
ATOM 1653 C CA . MET B 1 74 ? -2.111 -18.594 -4.812 1 97.44 74 MET B CA 1
ATOM 1654 C C . MET B 1 74 ? -2.324 -18.438 -6.312 1 97.44 74 MET B C 1
ATOM 1656 O O . MET B 1 74 ? -2.594 -19.406 -7.016 1 97.44 74 MET B O 1
ATOM 1660 N N . TYR B 1 75 ? -2.182 -17.266 -6.812 1 95.62 75 TYR B N 1
ATOM 1661 C CA . TYR B 1 75 ? -2.494 -16.969 -8.203 1 95.62 75 TYR B CA 1
ATOM 1662 C C . TYR B 1 75 ? -1.707 -17.875 -9.148 1 95.62 75 TYR B C 1
ATOM 1664 O O . TYR B 1 75 ? -2.252 -18.375 -10.133 1 95.62 75 TYR B O 1
ATOM 1672 N N . LEU B 1 76 ? -0.452 -18.078 -8.828 1 96 76 LEU B N 1
ATOM 1673 C CA . LEU B 1 76 ? 0.413 -18.875 -9.688 1 96 76 LEU B CA 1
ATOM 1674 C C . LEU B 1 76 ? 0.06 -20.359 -9.594 1 96 76 LEU B C 1
ATOM 1676 O O . LEU B 1 76 ? 0.545 -21.172 -10.383 1 96 76 LEU B O 1
ATOM 1680 N N . GLN B 1 77 ? -0.788 -20.641 -8.695 1 95.5 77 GLN B N 1
ATOM 1681 C CA . GLN B 1 77 ? -1.355 -21.984 -8.594 1 95.5 77 GLN B CA 1
ATOM 1682 C C . GLN B 1 77 ? -2.785 -22.016 -9.125 1 95.5 77 GLN B C 1
ATOM 1684 O O . GLN B 1 77 ? -3.545 -22.938 -8.812 1 95.5 77 GLN B O 1
ATOM 1689 N N . ASN B 1 78 ? -3.172 -20.938 -9.766 1 94.12 78 ASN B N 1
ATOM 1690 C CA . ASN B 1 78 ? -4.477 -20.812 -10.406 1 94.12 78 ASN B CA 1
ATOM 1691 C C . ASN B 1 78 ? -5.598 -20.703 -9.375 1 94.12 78 ASN B C 1
ATOM 1693 O O . ASN B 1 78 ? -6.684 -21.25 -9.57 1 94.12 78 ASN B O 1
ATOM 1697 N N . ARG B 1 79 ? -5.258 -20.203 -8.281 1 95.44 79 ARG B N 1
ATOM 1698 C CA . ARG B 1 79 ? -6.238 -19.891 -7.246 1 95.44 79 ARG B CA 1
ATOM 1699 C C . ARG B 1 79 ? -6.406 -18.375 -7.094 1 95.44 79 ARG B C 1
ATOM 1701 O O . ARG B 1 79 ? -5.449 -17.672 -6.77 1 95.44 79 ARG B O 1
ATOM 1708 N N . LYS B 1 80 ? -7.598 -17.938 -7.301 1 93.56 80 LYS B N 1
ATOM 1709 C CA . LYS B 1 80 ? -7.891 -16.516 -7.188 1 93.56 80 LYS B CA 1
ATOM 1710 C C . LYS B 1 80 ? -8.336 -16.156 -5.773 1 93.56 80 LYS B C 1
ATOM 1712 O O . LYS B 1 80 ? -9.109 -16.891 -5.152 1 93.56 80 LYS B O 1
ATOM 1717 N N . ALA B 1 81 ? -7.836 -15.07 -5.285 1 96.31 81 ALA B N 1
ATOM 1718 C CA . ALA B 1 81 ? -8.164 -14.625 -3.934 1 96.31 81 ALA B CA 1
ATOM 1719 C C . ALA B 1 81 ? -8.109 -13.109 -3.826 1 96.31 81 ALA B C 1
ATOM 1721 O O . ALA B 1 81 ? -7.441 -12.445 -4.625 1 96.31 81 ALA B O 1
ATOM 1722 N N . HIS B 1 82 ? -8.836 -12.539 -2.947 1 96.12 82 HIS B N 1
ATOM 1723 C CA . HIS B 1 82 ? -8.727 -11.133 -2.592 1 96.12 82 HIS B CA 1
ATOM 1724 C C . HIS B 1 82 ? -8.234 -10.961 -1.162 1 96.12 82 HIS B C 1
ATOM 1726 O O . HIS B 1 82 ? -8.539 -11.773 -0.289 1 96.12 82 HIS B O 1
ATOM 1732 N N . THR B 1 83 ? -7.516 -9.984 -0.999 1 98.12 83 THR B N 1
ATOM 1733 C CA . THR B 1 83 ? -7.059 -9.664 0.348 1 98.12 83 THR B CA 1
ATOM 1734 C C . THR B 1 83 ? -8.211 -9.133 1.198 1 98.12 83 THR B C 1
ATOM 1736 O O . THR B 1 83 ? -8.875 -8.164 0.823 1 98.12 83 THR B O 1
ATOM 1739 N N . ALA B 1 84 ? -8.445 -9.758 2.32 1 98.69 84 ALA B N 1
ATOM 1740 C CA . ALA B 1 84 ? -9.461 -9.281 3.26 1 98.69 84 ALA B CA 1
ATOM 1741 C C . ALA B 1 84 ? -8.852 -8.328 4.285 1 98.69 84 ALA B C 1
ATOM 1743 O O . ALA B 1 84 ? -9.398 -7.258 4.555 1 98.69 84 ALA B O 1
ATOM 1744 N N . ARG B 1 85 ? -7.73 -8.75 4.832 1 98.75 85 ARG B N 1
ATOM 1745 C CA . ARG B 1 85 ? -7.008 -7.961 5.824 1 98.75 85 ARG B CA 1
ATOM 1746 C C . ARG B 1 85 ? -5.504 -8.195 5.727 1 98.75 85 ARG B C 1
ATOM 1748 O O . ARG B 1 85 ? -5.066 -9.297 5.375 1 98.75 85 ARG B O 1
ATOM 1755 N N . CYS B 1 86 ? -4.754 -7.23 6.074 1 98.94 86 CYS B N 1
ATOM 1756 C CA . CYS B 1 86 ? -3.301 -7.348 6.082 1 98.94 86 CYS B CA 1
ATOM 1757 C C . CYS B 1 86 ? -2.682 -6.414 7.113 1 98.94 86 CYS B C 1
ATOM 1759 O O . CYS B 1 86 ? -3.045 -5.238 7.188 1 98.94 86 CYS B O 1
ATOM 1761 N N . GLU B 1 87 ? -1.818 -6.934 7.895 1 98.94 87 GLU B N 1
ATOM 1762 C CA . GLU B 1 87 ? -0.987 -6.117 8.773 1 98.94 87 GLU B CA 1
ATOM 1763 C C . GLU B 1 87 ? 0.447 -6.035 8.258 1 98.94 87 GLU B C 1
ATOM 1765 O O . GLU B 1 87 ? 1.087 -7.062 8.023 1 98.94 87 GLU B O 1
ATOM 1770 N N . VAL B 1 88 ? 0.899 -4.863 8.062 1 98.94 88 VAL B N 1
ATOM 1771 C CA . VAL B 1 88 ? 2.285 -4.637 7.668 1 98.94 88 VAL B CA 1
ATOM 1772 C C . VAL B 1 88 ? 3.059 -4.016 8.828 1 98.94 88 VAL B C 1
ATOM 1774 O O . VAL B 1 88 ? 2.539 -3.15 9.539 1 98.94 88 VAL B O 1
ATOM 1777 N N . ARG B 1 89 ? 4.223 -4.48 9.023 1 98.94 89 ARG B N 1
ATOM 1778 C CA . ARG B 1 89 ? 5.188 -3.908 9.953 1 98.94 89 ARG B CA 1
ATOM 1779 C C . ARG B 1 89 ? 6.445 -3.445 9.227 1 98.94 89 ARG B C 1
ATOM 1781 O O . ARG B 1 89 ? 7.062 -4.219 8.492 1 98.94 89 ARG B O 1
ATOM 1788 N N . TYR B 1 90 ? 6.742 -2.217 9.422 1 98.88 90 TYR B N 1
ATOM 1789 C CA . TYR B 1 90 ? 7.969 -1.665 8.852 1 98.88 90 TYR B CA 1
ATOM 1790 C C . TYR B 1 90 ? 9.109 -1.716 9.867 1 98.88 90 TYR B C 1
ATOM 1792 O O . TYR B 1 90 ? 8.961 -1.254 11 1 98.88 90 TYR B O 1
ATOM 1800 N N . ARG B 1 91 ? 10.266 -2.232 9.375 1 98.88 91 ARG B N 1
ATOM 1801 C CA . ARG B 1 91 ? 11.359 -2.477 10.305 1 98.88 91 ARG B CA 1
ATOM 1802 C C . ARG B 1 91 ? 12.531 -1.533 10.031 1 98.88 91 ARG B C 1
ATOM 1804 O O . ARG B 1 91 ? 13.125 -0.992 10.961 1 98.88 91 ARG B O 1
ATOM 1811 N N . HIS B 1 92 ? 12.938 -1.359 8.797 1 98.69 92 HIS B N 1
ATOM 1812 C CA . HIS B 1 92 ? 13.992 -0.456 8.367 1 98.69 92 HIS B CA 1
ATOM 1813 C C . HIS B 1 92 ? 13.586 0.326 7.129 1 98.69 92 HIS B C 1
ATOM 1815 O O . HIS B 1 92 ? 12.797 -0.164 6.312 1 98.69 92 HIS B O 1
ATOM 1821 N N . PRO B 1 93 ? 14.094 1.549 7.035 1 98.06 93 PRO B N 1
ATOM 1822 C CA . PRO B 1 93 ? 13.789 2.297 5.812 1 98.06 93 PRO B CA 1
ATOM 1823 C C . PRO B 1 93 ? 14.438 1.687 4.57 1 98.06 93 PRO B C 1
ATOM 1825 O O . PRO B 1 93 ? 15.492 1.053 4.668 1 98.06 93 PRO B O 1
ATOM 1828 N N . LEU B 1 94 ? 13.797 1.753 3.455 1 98.69 94 LEU B N 1
ATOM 1829 C CA . LEU B 1 94 ? 14.328 1.373 2.152 1 98.69 94 LEU B CA 1
ATOM 1830 C C . LEU B 1 94 ? 14.68 2.607 1.329 1 98.69 94 LEU B C 1
ATOM 1832 O O . LEU B 1 94 ? 13.82 3.447 1.061 1 98.69 94 LEU B O 1
ATOM 1836 N N . LYS B 1 95 ? 15.891 2.754 0.935 1 98.25 95 LYS B N 1
ATOM 1837 C CA . LYS B 1 95 ? 16.297 3.895 0.118 1 98.25 95 LYS B CA 1
ATOM 1838 C C . LYS B 1 95 ? 16.016 3.645 -1.358 1 98.25 95 LYS B C 1
ATOM 1840 O O . LYS B 1 95 ? 16.062 2.504 -1.822 1 98.25 95 LYS B O 1
ATOM 1845 N N . VAL B 1 96 ? 15.742 4.73 -1.994 1 97.75 96 VAL B N 1
ATOM 1846 C CA . VAL B 1 96 ? 15.578 4.648 -3.441 1 97.75 96 VAL B CA 1
ATOM 1847 C C . VAL B 1 96 ? 16.828 4.016 -4.066 1 97.75 96 VAL B C 1
ATOM 1849 O O . VAL B 1 96 ? 17.953 4.336 -3.682 1 97.75 96 VAL B O 1
ATOM 1852 N N . GLY B 1 97 ? 16.578 3.031 -4.926 1 98.5 97 GLY B N 1
ATOM 1853 C CA . GLY B 1 97 ? 17.688 2.393 -5.609 1 98.5 97 GLY B CA 1
ATOM 1854 C C . GLY B 1 97 ? 18.156 1.114 -4.938 1 98.5 97 GLY B C 1
ATOM 1855 O O . GLY B 1 97 ? 18.906 0.332 -5.523 1 98.5 97 GLY B O 1
ATOM 1856 N N . GLU B 1 98 ? 17.75 0.87 -3.746 1 98.75 98 GLU B N 1
ATOM 1857 C CA . GLU B 1 98 ? 18.109 -0.373 -3.072 1 98.75 98 GLU B CA 1
ATOM 1858 C C . GLU B 1 98 ? 17.188 -1.515 -3.484 1 98.75 98 GLU B C 1
ATOM 1860 O O . GLU B 1 98 ? 15.961 -1.401 -3.375 1 98.75 98 GLU B O 1
ATOM 1865 N N . THR B 1 99 ? 17.797 -2.572 -3.895 1 98.94 99 THR B N 1
ATOM 1866 C CA . THR B 1 99 ? 17.031 -3.736 -4.336 1 98.94 99 THR B CA 1
ATOM 1867 C C . THR B 1 99 ? 16.547 -4.551 -3.143 1 98.94 99 THR B C 1
ATOM 1869 O O . THR B 1 99 ? 17.297 -4.762 -2.184 1 98.94 99 THR B O 1
ATOM 1872 N N . ILE B 1 100 ? 15.297 -5.055 -3.252 1 98.94 100 ILE B N 1
ATOM 1873 C CA . ILE B 1 100 ? 14.758 -5.926 -2.207 1 98.94 100 ILE B CA 1
ATOM 1874 C C . ILE B 1 100 ? 14.336 -7.258 -2.814 1 98.94 100 ILE B C 1
ATOM 1876 O O . ILE B 1 100 ? 13.953 -7.32 -3.984 1 98.94 100 ILE B O 1
ATOM 1880 N N . GLU B 1 101 ? 14.453 -8.281 -2.006 1 98.94 101 GLU B N 1
ATOM 1881 C CA . GLU B 1 101 ? 13.867 -9.594 -2.26 1 98.94 101 GLU B CA 1
ATOM 1882 C C . GLU B 1 101 ? 12.562 -9.773 -1.49 1 98.94 101 GLU B C 1
ATOM 1884 O O . GLU B 1 101 ? 12.492 -9.461 -0.3 1 98.94 101 GLU B O 1
ATOM 1889 N N . LEU B 1 102 ? 11.633 -10.211 -2.219 1 98.94 102 LEU B N 1
ATOM 1890 C CA . LEU B 1 102 ? 10.312 -10.477 -1.655 1 98.94 102 LEU B CA 1
ATOM 1891 C C . LEU B 1 102 ? 10.07 -11.977 -1.518 1 98.94 102 LEU B C 1
ATOM 1893 O O . LEU B 1 102 ? 10.477 -12.758 -2.379 1 98.94 102 LEU B O 1
ATOM 1897 N N . LEU B 1 103 ? 9.43 -12.305 -0.436 1 98.94 103 LEU B N 1
ATOM 1898 C CA . LEU B 1 103 ? 9.055 -13.695 -0.219 1 98.94 103 LEU B CA 1
ATOM 1899 C C . LEU B 1 103 ? 7.652 -13.797 0.381 1 98.94 103 LEU B C 1
ATOM 1901 O O . LEU B 1 103 ? 7.309 -13.031 1.289 1 98.94 103 LEU B O 1
ATOM 1905 N N . GLY B 1 104 ? 6.848 -14.641 -0.128 1 98.94 104 GLY B N 1
ATOM 1906 C CA . GLY B 1 104 ? 5.527 -14.953 0.394 1 98.94 104 GLY B CA 1
ATOM 1907 C C . GLY B 1 104 ? 5.277 -16.438 0.535 1 98.94 104 GLY B C 1
ATOM 1908 O O . GLY B 1 104 ? 5.762 -17.234 -0.271 1 98.94 104 GLY B O 1
ATOM 1909 N N . TRP B 1 105 ? 4.559 -16.781 1.565 1 98.88 105 TRP B N 1
ATOM 1910 C CA . TRP B 1 105 ? 4.23 -18.188 1.753 1 98.88 105 TRP B CA 1
ATOM 1911 C C . TRP B 1 105 ? 2.955 -18.344 2.576 1 98.88 105 TRP B C 1
ATOM 1913 O O . TRP B 1 105 ? 2.604 -17.469 3.361 1 98.88 105 TRP B O 1
ATOM 1923 N N . ILE B 1 106 ? 2.258 -19.469 2.385 1 98.75 106 ILE B N 1
ATOM 1924 C CA . ILE B 1 106 ? 1.03 -19.766 3.113 1 98.75 106 ILE B CA 1
ATOM 1925 C C . ILE B 1 106 ? 1.371 -20.344 4.48 1 98.75 106 ILE B C 1
ATOM 1927 O O . ILE B 1 106 ? 2.168 -21.281 4.582 1 98.75 106 ILE B O 1
ATOM 1931 N N . GLU B 1 107 ? 0.772 -19.766 5.48 1 98.56 107 GLU B N 1
ATOM 1932 C CA . GLU B 1 107 ? 0.945 -20.281 6.832 1 98.56 107 GLU B CA 1
ATOM 1933 C C . GLU B 1 107 ? -0.15 -21.297 7.184 1 98.56 107 GLU B C 1
ATOM 1935 O O . GLU B 1 107 ? 0.113 -22.297 7.836 1 98.56 107 GLU B O 1
ATOM 1940 N N . HIS B 1 108 ? -1.286 -20.906 6.855 1 97.44 108 HIS B N 1
ATOM 1941 C CA . HIS B 1 108 ? -2.465 -21.688 7.211 1 97.44 108 HIS B CA 1
ATOM 1942 C C . HIS B 1 108 ? -3.586 -21.484 6.199 1 97.44 108 HIS B C 1
ATOM 1944 O O . HIS B 1 108 ? -3.723 -20.406 5.621 1 97.44 108 HIS B O 1
ATOM 1950 N N . GLU B 1 109 ? -4.336 -22.547 6.031 1 97.44 109 GLU B N 1
ATOM 1951 C CA . GLU B 1 109 ? -5.504 -22.484 5.156 1 97.44 109 GLU B CA 1
ATOM 1952 C C . GLU B 1 109 ? -6.703 -23.203 5.781 1 97.44 109 GLU B C 1
ATOM 1954 O O . GLU B 1 109 ? -6.582 -24.328 6.254 1 97.44 109 GLU B O 1
ATOM 1959 N N . ARG B 1 110 ? -7.754 -22.516 5.871 1 96.56 110 ARG B N 1
ATOM 1960 C CA . ARG B 1 110 ? -9.016 -23.078 6.359 1 96.56 110 ARG B CA 1
ATOM 1961 C C . ARG B 1 110 ? -10.172 -22.672 5.449 1 96.56 110 ARG B C 1
ATOM 1963 O O . ARG B 1 110 ? -10.609 -21.531 5.453 1 96.56 110 ARG B O 1
ATOM 1970 N N . ARG B 1 111 ? -10.742 -23.641 4.828 1 95.62 111 ARG B N 1
ATOM 1971 C CA . ARG B 1 111 ? -11.82 -23.391 3.877 1 95.62 111 ARG B CA 1
ATOM 1972 C C . ARG B 1 111 ? -11.406 -22.344 2.844 1 95.62 111 ARG B C 1
ATOM 1974 O O . ARG B 1 111 ? -10.492 -22.578 2.055 1 95.62 111 ARG B O 1
ATOM 1981 N N . ARG B 1 112 ? -12.102 -21.266 2.859 1 97.12 112 ARG B N 1
ATOM 1982 C CA . ARG B 1 112 ? -11.812 -20.25 1.849 1 97.12 112 ARG B CA 1
ATOM 1983 C C . ARG B 1 112 ? -10.852 -19.188 2.391 1 97.12 112 ARG B C 1
ATOM 1985 O O . ARG B 1 112 ? -10.445 -18.281 1.66 1 97.12 112 ARG B O 1
ATOM 1992 N N . ARG B 1 113 ? -10.516 -19.266 3.592 1 98.44 113 ARG B N 1
ATOM 1993 C CA . ARG B 1 113 ? -9.609 -18.281 4.195 1 98.44 113 ARG B CA 1
ATOM 1994 C C . ARG B 1 113 ? -8.172 -18.797 4.191 1 98.44 113 ARG B C 1
ATOM 1996 O O . ARG B 1 113 ? -7.898 -19.891 4.691 1 98.44 113 ARG B O 1
ATOM 2003 N N . VAL B 1 114 ? -7.285 -18.047 3.635 1 98.75 114 VAL B N 1
ATOM 2004 C CA . VAL B 1 114 ? -5.875 -18.406 3.566 1 98.75 114 VAL B CA 1
ATOM 2005 C C . VAL B 1 114 ? -5.031 -17.359 4.285 1 98.75 114 VAL B C 1
ATOM 2007 O O . VAL B 1 114 ? -5.078 -16.172 3.943 1 98.75 114 VAL B O 1
ATOM 2010 N N . ARG B 1 115 ? -4.254 -17.781 5.262 1 98.88 115 ARG B N 1
ATOM 2011 C CA . ARG B 1 115 ? -3.299 -16.906 5.934 1 98.88 115 ARG B CA 1
ATOM 2012 C C 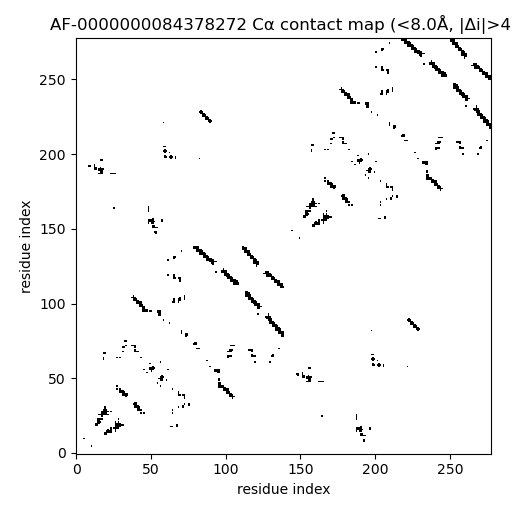. ARG B 1 115 ? -1.933 -16.969 5.258 1 98.88 115 ARG B C 1
ATOM 2014 O O . ARG B 1 115 ? -1.354 -18.047 5.113 1 98.88 115 ARG B O 1
ATOM 2021 N N . VAL B 1 116 ? -1.465 -15.859 4.855 1 98.88 116 VAL B N 1
ATOM 2022 C CA . VAL B 1 116 ? -0.223 -15.773 4.094 1 98.88 116 VAL B CA 1
ATOM 2023 C C . VAL B 1 116 ? 0.718 -14.773 4.758 1 98.88 116 VAL B C 1
ATOM 2025 O O . VAL B 1 116 ? 0.281 -13.727 5.242 1 98.88 116 VAL B O 1
ATOM 2028 N N . LYS B 1 117 ? 1.984 -15.078 4.773 1 98.94 117 LYS B N 1
ATOM 2029 C CA . LYS B 1 117 ? 3.01 -14.164 5.273 1 98.94 117 LYS B CA 1
ATOM 2030 C C . LYS B 1 117 ? 3.898 -13.664 4.137 1 98.94 117 LYS B C 1
ATOM 2032 O O . LYS B 1 117 ? 4.062 -14.344 3.123 1 98.94 117 LYS B O 1
ATOM 2037 N N . GLY B 1 118 ? 4.422 -12.508 4.27 1 98.94 118 GLY B N 1
ATOM 2038 C CA . GLY B 1 118 ? 5.348 -11.898 3.328 1 98.94 118 GLY B CA 1
ATOM 2039 C C . GLY B 1 118 ? 6.5 -11.18 4.004 1 98.94 118 GLY B C 1
ATOM 2040 O O . GLY B 1 118 ? 6.336 -10.609 5.086 1 98.94 118 GLY B O 1
ATOM 2041 N N . GLU B 1 119 ? 7.605 -11.211 3.352 1 98.94 119 GLU B N 1
ATOM 2042 C CA . GLU B 1 119 ? 8.781 -10.484 3.811 1 98.94 119 GLU B CA 1
ATOM 2043 C C . GLU B 1 119 ? 9.453 -9.734 2.66 1 98.94 119 GLU B C 1
ATOM 2045 O O . GLU B 1 119 ? 9.508 -10.242 1.537 1 98.94 119 GLU B O 1
ATOM 2050 N N . ALA B 1 120 ? 9.945 -8.586 2.932 1 99 120 ALA B N 1
ATOM 2051 C CA . ALA B 1 120 ? 10.836 -7.828 2.062 1 99 120 ALA B CA 1
ATOM 2052 C C . ALA B 1 120 ? 12.195 -7.613 2.723 1 99 120 ALA B C 1
ATOM 2054 O O . ALA B 1 120 ? 12.289 -7.023 3.801 1 99 120 ALA B O 1
ATOM 2055 N N . ARG B 1 121 ? 13.18 -8.07 2.105 1 98.94 121 ARG B N 1
ATOM 2056 C CA . ARG B 1 121 ? 14.531 -7.945 2.645 1 98.94 121 ARG B CA 1
ATOM 2057 C C . ARG B 1 121 ? 15.453 -7.25 1.65 1 98.94 121 ARG B C 1
ATOM 2059 O O . ARG B 1 121 ? 15.391 -7.512 0.448 1 98.94 121 ARG B O 1
ATOM 2066 N N . ARG B 1 122 ? 16.266 -6.406 2.188 1 98.88 122 ARG B N 1
ATOM 2067 C CA . ARG B 1 122 ? 17.281 -5.762 1.358 1 98.88 122 ARG B CA 1
ATOM 2068 C C . ARG B 1 122 ? 18.266 -6.781 0.817 1 98.88 122 ARG B C 1
ATOM 2070 O O . ARG B 1 122 ? 18.859 -7.547 1.583 1 98.88 122 ARG B O 1
ATOM 2077 N N . LYS B 1 123 ? 18.469 -6.758 -0.426 1 98.75 123 LYS B N 1
ATOM 2078 C CA . LYS B 1 123 ? 19.25 -7.797 -1.087 1 98.75 123 LYS B CA 1
ATOM 2079 C C . LYS B 1 123 ? 20.703 -7.758 -0.637 1 98.75 123 LYS B C 1
ATOM 2081 O O . LYS B 1 123 ? 21.312 -8.805 -0.406 1 98.75 123 LYS B O 1
ATOM 2086 N N . ARG B 1 124 ? 21.219 -6.52 -0.447 1 98.44 124 ARG B N 1
ATOM 2087 C CA . ARG B 1 124 ? 22.656 -6.34 -0.225 1 98.44 124 ARG B CA 1
ATOM 2088 C C . ARG B 1 124 ? 23.078 -6.922 1.121 1 98.44 124 ARG B C 1
ATOM 2090 O O . ARG B 1 124 ? 24.188 -7.449 1.257 1 98.44 124 ARG B O 1
ATOM 2097 N N . ASP B 1 125 ? 22.234 -6.961 2.105 1 98.62 125 ASP B N 1
ATOM 2098 C CA . ASP B 1 125 ? 22.703 -7.352 3.434 1 98.62 125 ASP B CA 1
ATOM 2099 C C . ASP B 1 125 ? 21.641 -8.172 4.168 1 98.62 125 ASP B C 1
ATOM 2101 O O . ASP B 1 125 ? 21.781 -8.445 5.359 1 98.62 125 ASP B O 1
ATOM 2105 N N . ASN B 1 126 ? 20.594 -8.484 3.508 1 98.69 126 ASN B N 1
ATOM 2106 C CA . ASN B 1 126 ? 19.516 -9.336 4.008 1 98.69 126 ASN B CA 1
ATOM 2107 C C . ASN B 1 126 ? 18.781 -8.672 5.164 1 98.69 126 ASN B C 1
ATOM 2109 O O . ASN B 1 126 ? 18.125 -9.352 5.961 1 98.69 126 ASN B O 1
ATOM 2113 N N . THR B 1 127 ? 18.891 -7.324 5.219 1 98.88 127 THR B N 1
ATOM 2114 C CA . THR B 1 127 ? 18.172 -6.586 6.25 1 98.88 127 THR B CA 1
ATOM 2115 C C . THR B 1 127 ? 16.672 -6.656 6.016 1 98.88 127 THR B C 1
ATOM 2117 O O . THR B 1 127 ? 16.203 -6.465 4.891 1 98.88 127 THR B O 1
ATOM 2120 N N . LEU B 1 128 ? 15.875 -7.027 7.09 1 98.94 128 LEU B N 1
ATOM 2121 C CA . LEU B 1 128 ? 14.422 -7.051 6.996 1 98.94 128 LEU B CA 1
ATOM 2122 C C . LEU B 1 128 ? 13.867 -5.633 6.902 1 98.94 128 LEU B C 1
ATOM 2124 O O . LEU B 1 128 ? 13.953 -4.863 7.859 1 98.94 128 LEU B O 1
ATOM 2128 N N . ILE B 1 129 ? 13.281 -5.281 5.801 1 98.94 129 ILE B N 1
ATOM 2129 C CA . ILE B 1 129 ? 12.727 -3.955 5.555 1 98.94 129 ILE B CA 1
ATOM 2130 C C . ILE B 1 129 ? 11.297 -3.893 6.082 1 98.94 129 ILE B C 1
ATOM 2132 O O . ILE B 1 129 ? 10.922 -2.936 6.762 1 98.94 129 ILE B O 1
ATOM 2136 N N . ALA B 1 130 ? 10.5 -4.887 5.801 1 98.94 130 ALA B N 1
ATOM 2137 C CA . ALA B 1 130 ? 9.102 -4.957 6.219 1 98.94 130 ALA B CA 1
ATOM 2138 C C . ALA B 1 130 ? 8.578 -6.387 6.137 1 98.94 130 ALA B C 1
ATOM 2140 O O . ALA B 1 130 ? 9.164 -7.234 5.457 1 98.94 130 ALA B O 1
ATOM 2141 N N . GLU B 1 131 ? 7.477 -6.664 6.801 1 98.94 131 GLU B N 1
ATOM 2142 C CA . GLU B 1 131 ? 6.797 -7.957 6.777 1 98.94 131 GLU B CA 1
ATOM 2143 C C . GLU B 1 131 ? 5.285 -7.785 6.879 1 98.94 131 GLU B C 1
ATOM 2145 O O . GLU B 1 131 ? 4.801 -6.777 7.402 1 98.94 131 GLU B O 1
ATOM 2150 N N . CYS B 1 132 ? 4.586 -8.766 6.391 1 98.94 132 CYS B N 1
ATOM 2151 C CA . CYS B 1 132 ? 3.129 -8.727 6.387 1 98.94 132 CYS B CA 1
ATOM 2152 C C . CYS B 1 132 ? 2.545 -10.055 6.852 1 98.94 132 CYS B C 1
ATOM 2154 O O . CYS B 1 132 ? 3.121 -11.117 6.594 1 98.94 132 CYS B O 1
ATOM 2156 N N . ASP B 1 133 ? 1.483 -9.992 7.508 1 98.88 133 ASP B N 1
ATOM 2157 C CA . ASP B 1 133 ? 0.554 -11.078 7.789 1 98.88 133 ASP B CA 1
ATOM 2158 C C . ASP B 1 133 ? -0.834 -10.781 7.23 1 98.88 133 ASP B C 1
ATOM 2160 O O . ASP B 1 133 ? -1.474 -9.805 7.633 1 98.88 133 ASP B O 1
ATOM 2164 N N . ALA B 1 134 ? -1.289 -11.625 6.367 1 98.94 134 ALA B N 1
ATOM 2165 C CA . ALA B 1 134 ? -2.514 -11.266 5.652 1 98.94 134 ALA B CA 1
ATOM 2166 C C . ALA B 1 134 ? -3.494 -12.438 5.633 1 98.94 134 ALA B C 1
ATOM 2168 O O . ALA B 1 134 ? -3.088 -13.602 5.719 1 98.94 134 ALA B O 1
ATOM 2169 N N . SER B 1 135 ? -4.719 -12.117 5.57 1 98.88 135 SER B N 1
ATOM 2170 C CA . SER B 1 135 ? -5.805 -13.055 5.312 1 98.88 135 SER B CA 1
ATOM 2171 C C . SER B 1 135 ? -6.418 -12.828 3.936 1 98.88 135 SER B C 1
ATOM 2173 O O . SER B 1 135 ? -6.887 -11.734 3.631 1 98.88 135 SER B O 1
ATOM 2175 N N . PHE B 1 136 ? -6.402 -13.797 3.182 1 98.75 136 PHE B N 1
ATOM 2176 C CA . PHE B 1 136 ? -7.008 -13.789 1.855 1 98.75 136 PHE B CA 1
ATOM 2177 C C . PHE B 1 136 ? -8.266 -14.648 1.825 1 98.75 136 PHE B C 1
ATOM 2179 O O . PHE B 1 136 ? -8.359 -15.641 2.551 1 98.75 136 PHE B O 1
ATOM 2186 N N . MET B 1 137 ? -9.164 -14.289 1.007 1 98.44 137 MET B N 1
ATOM 2187 C CA . MET B 1 137 ? -10.375 -15.07 0.764 1 98.44 137 MET B CA 1
ATOM 2188 C C . MET B 1 137 ? -10.383 -15.633 -0.653 1 98.44 137 MET B C 1
ATOM 2190 O O . MET B 1 137 ? -10.344 -14.875 -1.627 1 98.44 137 MET B O 1
ATOM 2194 N N . LEU B 1 138 ? -10.43 -16.906 -0.771 1 97.5 138 LEU B N 1
ATOM 2195 C CA . LEU B 1 138 ? -10.516 -17.562 -2.074 1 97.5 138 LEU B CA 1
ATOM 2196 C C . LEU B 1 138 ? -11.859 -17.266 -2.738 1 97.5 138 LEU B C 1
ATOM 2198 O O . LEU B 1 138 ? -12.898 -17.25 -2.068 1 97.5 138 LEU B O 1
ATOM 2202 N N . VAL B 1 139 ? -11.82 -17.109 -4.082 1 92.44 139 VAL B N 1
ATOM 2203 C CA . VAL B 1 139 ? -13.055 -16.797 -4.801 1 92.44 139 VAL B CA 1
ATOM 2204 C C . VAL B 1 139 ? -13.195 -17.719 -6.004 1 92.44 139 VAL B C 1
ATOM 2206 O O . VAL B 1 139 ? -12.195 -18.172 -6.574 1 92.44 139 VAL B O 1
#

InterPro domains:
  IPR006683 Thioesterase domain [PF03061] (55-127)
  IPR029069 HotDog domain superfamily [SSF54637] (11-137)
  IPR052365 THEM4/THEM5 acyl-CoA thioesterase [PTHR12418] (32-137)

Radius of gyration: 18.21 Å; Cα contacts (8 Å, |Δi|>4): 723; chains: 2; bounding box: 46×63×47 Å

Secondary structure (DSSP, 8-state):
-------HHHHHHHHT-TTT-TT-TT-----EEE-TTS-EEEEE---GGGEEETTEEPHHHHHHHHHHHHHHHHHTTT--EEEEEEEEEE-SPPBTT--EEEEEEEEEEETTEEEEEEEEEETTT--EEEEEEEEEEE-/-------HHHHHHHHT-TTT-TT-TT-----EEE-TTS-EEEEE---GGGEEETTEEPHHHHHHHHHHHHHHHHHTTT--EEEEEEEEEE-S--BTT--EEEEEEEEEEETTEEEEEEEEEETTT--EEEEEEEEEEE-

Solvent-accessible surface area (backbone atoms only — not comparable to full-atom values): 13874 Å² total; per-residue (Å²): 125,83,74,83,62,71,50,73,65,51,51,54,26,47,34,30,8,22,51,48,3,78,70,22,91,76,32,66,50,36,57,72,48,71,48,97,83,55,34,12,35,33,57,47,64,49,46,77,62,42,18,36,48,80,60,22,44,20,66,33,58,56,47,26,52,40,54,48,36,35,52,41,39,38,41,80,67,76,37,52,64,46,72,39,34,38,36,40,37,52,69,43,90,48,46,51,62,50,43,30,37,36,38,8,34,75,77,44,73,53,92,52,41,35,33,32,33,23,39,33,23,31,61,89,75,62,45,62,29,32,37,36,48,30,36,28,37,56,107,126,85,75,82,63,71,51,74,63,50,52,54,24,47,33,30,8,24,51,47,4,77,68,21,90,79,30,67,49,36,60,70,48,70,49,96,83,56,34,13,34,35,56,48,63,49,46,77,62,43,17,34,48,82,61,23,42,21,67,34,59,58,48,25,54,40,54,48,35,34,52,41,40,38,43,78,67,77,39,51,63,46,71,39,34,36,36,40,39,51,70,42,90,47,46,50,64,51,42,30,38,36,38,9,35,77,77,44,75,55,92,50,40,34,34,32,32,23,39,34,23,32,61,90,76,61,47,61,29,32,37,36,48,30,37,29,38,56,107

Organism: NCBI:txid1548547

Sequence (278 aa):
MPEQTSSAEEIEAVRHCFACGVDNPIGLHIPFALDADDRCSGIFTPNANHVGYQNTVHGGIIYTALDDVMANVMYLQNRKAHTARCEVRYRHPLKVGETIELLGWIEHERRRRVRVKGEARRKRDNTLIAECDASFMLVMPEQTSSAEEIEAVRHCFACGVDNPIGLHIPFALDADDRCSGIFTPNANHVGYQNTVHGGIIYTALDDVMANVMYLQNRKAHTARCEVRYRHPLKVGETIELLGWIEHERRRRVRVKGEARRKRDNTLIAECDASFMLV

Foldseek 3Di:
DPPPPCPPVNVVVQLQDQAQHVPPPNRQNWDWDADPVLKIKTKGAAAPVQCDPDQWGDVVNVVSNFVVSQQVSQVVVVWHKDWPDKDKDFDATDGHGFMWMKIKDWDDDDDQKTWMKMWIAGPVPRHTGMMMITIIGTD/DPPPPQPPVNVVVQLQDQAQHVPPPNRQNWDWDADPVLKIKTKGAAAPVQDDPDQWGDVVNVVSNFVVSQQVSQVVVVWHKDWPDKDKDFDATDGHGFMWMKIKDWDDDDDQKTWMKMWIAGPVPRHTGMMMITIIGTD

Nearest PDB structures (foldseek):
  2ov9-assembly2_D  TM=9.436E-01  e=2.616E-09  Rhodococcus jostii RHA1
  2ov9-assembly1_A  TM=9.417E-01  e=9.593E-09  Rhodococcus jostii RHA1
  4xy6-assembly1_A  TM=9.286E-01  e=6.188E-08  Streptococcus pneumoniae TIGR4
  4zrb-assembly2_G  TM=9.281E-01  e=5.848E-08  Streptococcus pneumoniae TIGR4
  4xy5-assembly1_A  TM=8.609E-01  e=4.665E-08  Streptococcus pneumoniae TIGR4